Protein AF-A0A8T3T4M4-F1 (afdb_monomer_lite)

Sequence (189 aa):
MGCATAPDASPRLSRLPVVLSRRPMPSSADSSSWTVPLEPNFRGRLLGARLNRFARSVLLWAIGVSLVACSLVAEGPMPAGGRQLQIPVSNDSDRPAVLVVAEDAGTMGPQVGRSQPSVVPPRTRVNVTFTVPGTSSWAIFVNPGDSGVGPLIVARDVAQCVGVVPIEIQVDDRGDIFYSTPRQWCGDP

Foldseek 3Di:
DDDDDDDDDDDDDDDDDDDPDDDDDDDDDDDDDDDDDDDDDDDDDDDDPPDPPPVVPVVVVVVVVPPPPPPPPPPPDQAVQKAKEWAKEAAQAQAKKAKFKAFQPQFGHHGPWDKVVRIHHHRDIDTIIITYHNDQGIAMDIPRDPVRGGGQGGCLNCVQPHYYFQKYWYQHHVRDTHMDHPPDGRNDD

Secondary structure (DSSP, 8-state):
-----------------------PPP----------------------S-STTTHHHHHHHHHHSTTSSSS----PPPPTT-EEEEEEEEE-SSSPEEEEEEEESSSEEEE-SEEESSEEPTTEEEEEEEEE-SSSSEEEEES--TT-PPPSEETTTTTT--EE-S-EEEE-TT--EEEE--SS-TT--

Structure (mmCIF, N/CA/C/O backbone):
data_AF-A0A8T3T4M4-F1
#
_entry.id   AF-A0A8T3T4M4-F1
#
loop_
_atom_site.group_PDB
_atom_site.id
_atom_site.type_symbol
_atom_site.label_atom_id
_atom_site.label_alt_id
_atom_site.label_comp_id
_atom_site.label_asym_id
_atom_site.label_entity_id
_atom_site.label_seq_id
_atom_site.pdbx_PDB_ins_code
_atom_site.Cartn_x
_atom_site.Cartn_y
_atom_site.Cartn_z
_atom_site.occupancy
_atom_site.B_iso_or_equiv
_atom_site.auth_seq_id
_atom_site.auth_comp_id
_atom_site.auth_asym_id
_atom_site.auth_atom_id
_atom_site.pdbx_PDB_model_num
ATOM 1 N N . MET A 1 1 ? 14.319 -48.514 -19.516 1.00 55.50 1 MET A N 1
ATOM 2 C CA . MET A 1 1 ? 14.116 -49.765 -18.752 1.00 55.50 1 MET A CA 1
ATOM 3 C C . MET A 1 1 ? 14.664 -49.540 -17.356 1.00 55.50 1 MET A C 1
ATOM 5 O O . MET A 1 1 ? 15.804 -49.119 -17.249 1.00 55.50 1 MET A O 1
ATOM 9 N N . GLY A 1 2 ? 13.843 -49.738 -16.325 1.00 51.62 2 GLY A N 1
ATOM 10 C CA . GLY A 1 2 ? 14.214 -49.491 -14.928 1.00 51.62 2 GLY A CA 1
ATOM 11 C C . GLY A 1 2 ? 13.001 -49.082 -14.099 1.00 51.62 2 GLY A C 1
ATOM 12 O O . GLY A 1 2 ? 12.848 -47.914 -13.770 1.00 51.62 2 GLY A O 1
ATOM 13 N N . CYS A 1 3 ? 12.109 -50.043 -13.847 1.00 51.72 3 CYS A N 1
ATOM 14 C CA . CYS A 1 3 ? 11.047 -49.938 -12.850 1.00 51.72 3 CYS A CA 1
ATOM 15 C C . CYS A 1 3 ? 11.656 -49.983 -11.445 1.00 51.72 3 CYS A C 1
ATOM 17 O O . CYS A 1 3 ? 12.454 -50.876 -11.170 1.00 51.72 3 CYS A O 1
ATOM 19 N N . ALA A 1 4 ? 11.206 -49.110 -10.548 1.00 52.97 4 ALA A N 1
ATOM 20 C CA . ALA A 1 4 ? 11.176 -49.395 -9.119 1.00 52.97 4 ALA A CA 1
ATOM 21 C C . ALA A 1 4 ? 10.019 -48.612 -8.489 1.00 52.97 4 ALA A C 1
ATOM 23 O O . ALA A 1 4 ? 9.963 -47.386 -8.537 1.00 52.97 4 ALA A O 1
ATOM 24 N N . THR A 1 5 ? 9.075 -49.378 -7.963 1.00 59.66 5 THR A N 1
ATOM 25 C CA . THR A 1 5 ? 7.821 -48.968 -7.337 1.00 59.66 5 THR A CA 1
ATOM 26 C C . THR A 1 5 ? 7.955 -49.129 -5.819 1.00 59.66 5 THR A C 1
ATOM 28 O O . THR A 1 5 ? 8.681 -50.020 -5.380 1.00 59.66 5 THR A O 1
ATOM 31 N N . ALA A 1 6 ? 7.132 -48.372 -5.077 1.00 52.88 6 ALA A N 1
ATOM 32 C CA . ALA A 1 6 ? 6.665 -48.579 -3.689 1.00 52.88 6 ALA A CA 1
ATOM 33 C C . ALA A 1 6 ? 7.427 -47.852 -2.551 1.00 52.88 6 ALA A C 1
ATOM 35 O O . ALA A 1 6 ? 8.609 -47.558 -2.708 1.00 52.88 6 ALA A O 1
ATOM 36 N N . PRO A 1 7 ? 6.818 -47.662 -1.354 1.00 56.09 7 PRO A N 1
ATOM 37 C CA . PRO A 1 7 ? 5.390 -47.538 -1.025 1.00 56.09 7 PRO A CA 1
ATOM 38 C C . PRO A 1 7 ? 5.028 -46.307 -0.157 1.00 56.09 7 PRO A C 1
ATOM 40 O O . PRO A 1 7 ? 5.825 -45.759 0.597 1.00 56.09 7 PRO A O 1
ATOM 43 N N . ASP A 1 8 ? 3.753 -45.951 -0.289 1.00 51.75 8 ASP A N 1
ATOM 44 C CA . ASP A 1 8 ? 2.783 -45.480 0.708 1.00 51.75 8 ASP A CA 1
ATOM 45 C C . ASP A 1 8 ? 3.209 -45.440 2.197 1.00 51.75 8 ASP A C 1
ATOM 47 O O . ASP A 1 8 ? 3.592 -46.456 2.783 1.00 51.75 8 ASP A O 1
ATOM 51 N N . ALA A 1 9 ? 3.053 -44.267 2.823 1.00 46.03 9 ALA A N 1
ATOM 52 C CA . ALA A 1 9 ? 3.075 -44.084 4.276 1.00 46.03 9 ALA A CA 1
ATOM 53 C C . ALA A 1 9 ? 2.303 -42.812 4.698 1.00 46.03 9 ALA A C 1
ATOM 55 O O . ALA A 1 9 ? 2.877 -41.823 5.146 1.00 46.03 9 ALA A O 1
ATOM 56 N N . SER A 1 10 ? 0.974 -42.840 4.591 1.00 48.53 10 SER A N 1
ATOM 57 C CA . SER A 1 10 ? 0.102 -42.190 5.588 1.00 48.53 10 SER A CA 1
ATOM 58 C C . SER A 1 10 ? -0.248 -43.249 6.637 1.00 48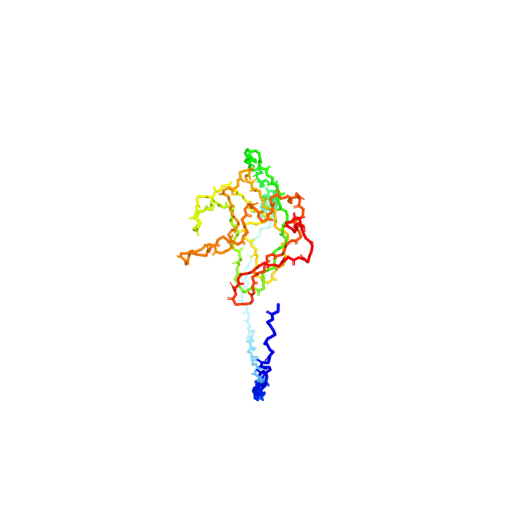.53 10 SER A C 1
ATOM 60 O O . SER A 1 10 ? -0.562 -44.365 6.227 1.00 48.53 10 SER A O 1
ATOM 62 N N . PRO A 1 11 ? -0.227 -42.984 7.963 1.00 55.59 11 PRO A N 1
ATOM 63 C CA . PRO A 1 11 ? -1.137 -42.004 8.571 1.00 55.59 11 PRO A CA 1
ATOM 64 C C . PRO A 1 11 ? -0.615 -41.341 9.872 1.00 55.59 11 PRO A C 1
ATOM 66 O O . PRO A 1 11 ? 0.294 -41.843 10.524 1.00 55.59 11 PRO A O 1
ATOM 69 N N . ARG A 1 12 ? -1.282 -40.276 10.341 1.00 46.38 12 ARG A N 1
ATOM 70 C CA . ARG A 1 12 ? -1.840 -40.190 11.714 1.00 46.38 12 ARG A CA 1
ATOM 71 C C . ARG A 1 12 ? -2.466 -38.821 11.967 1.00 46.38 12 ARG A C 1
ATOM 73 O O . ARG A 1 12 ? -1.804 -37.829 12.244 1.00 46.38 12 ARG A O 1
ATOM 80 N N . LEU A 1 13 ? -3.793 -38.832 11.916 1.00 49.41 13 LEU A N 1
ATOM 81 C CA . LEU A 1 13 ? -4.678 -37.830 12.493 1.00 49.41 13 LEU A CA 1
ATOM 82 C C . LEU A 1 13 ? -4.529 -37.846 14.020 1.00 49.41 13 LEU A C 1
ATOM 84 O O . LEU A 1 13 ? -5.108 -38.697 14.697 1.00 49.41 13 LEU A O 1
ATOM 88 N N . SER A 1 14 ? -3.785 -36.890 14.564 1.00 53.38 14 SER A N 1
ATOM 89 C CA . SER A 1 14 ? -3.828 -36.581 15.992 1.00 53.38 14 SER A CA 1
ATOM 90 C C . SER A 1 14 ? -5.020 -35.666 16.258 1.00 53.38 14 SER A C 1
ATOM 92 O O . SER A 1 14 ? -4.960 -34.453 16.080 1.00 53.38 14 SER A O 1
ATOM 94 N N . ARG A 1 15 ? -6.136 -36.285 16.655 1.00 51.38 15 ARG A N 1
ATOM 95 C CA . ARG A 1 15 ? -7.296 -35.615 17.249 1.00 51.38 15 ARG A CA 1
ATOM 96 C C . ARG A 1 15 ? -6.863 -34.970 18.567 1.00 51.38 15 ARG A C 1
ATOM 98 O O . ARG A 1 15 ? -6.558 -35.686 19.517 1.00 51.38 15 ARG A O 1
ATOM 105 N N . LEU A 1 16 ? -6.862 -33.642 18.633 1.00 59.66 16 LEU A N 1
ATOM 106 C CA . LEU A 1 16 ? -6.768 -32.917 19.899 1.00 59.66 16 LEU A CA 1
ATOM 107 C C . LEU A 1 16 ? -8.180 -32.633 20.444 1.00 59.66 16 LEU A C 1
ATOM 109 O O . LEU A 1 16 ? -9.083 -32.323 19.663 1.00 59.66 16 LEU A O 1
ATOM 113 N N . PRO A 1 17 ? -8.397 -32.768 21.764 1.00 57.75 17 PRO A N 1
ATOM 114 C CA . PRO A 1 17 ? -9.696 -32.553 22.385 1.00 57.75 17 PRO A CA 1
ATOM 115 C C . PRO A 1 17 ? -10.062 -31.066 22.464 1.00 57.75 17 PRO A C 1
ATOM 117 O O . PRO A 1 17 ? -9.275 -30.218 22.880 1.00 57.75 17 PRO A O 1
ATOM 120 N N . VAL A 1 18 ? -11.314 -30.786 22.107 1.00 53.78 18 VAL A N 1
ATOM 121 C CA . VAL A 1 18 ? -12.018 -29.517 22.305 1.00 53.78 18 VAL A CA 1
ATOM 122 C C . VAL A 1 18 ? -12.156 -29.249 23.806 1.00 53.78 18 VAL A C 1
ATOM 124 O O . VAL A 1 18 ? -12.940 -29.907 24.489 1.00 53.78 18 VAL A O 1
ATOM 127 N N . VAL A 1 19 ? -11.416 -28.270 24.330 1.00 57.78 19 VAL A N 1
ATOM 128 C CA . VAL A 1 19 ? -11.616 -27.746 25.689 1.00 57.78 19 VAL A CA 1
ATOM 129 C C . VAL A 1 19 ? -12.572 -26.557 25.611 1.00 57.78 19 VAL A C 1
ATOM 131 O O . VAL A 1 19 ? -12.191 -25.423 25.332 1.00 57.78 19 VAL A O 1
ATOM 134 N N . LEU A 1 20 ? -13.851 -26.847 25.847 1.00 52.31 20 LEU A N 1
ATOM 135 C CA . LEU A 1 20 ? -14.938 -25.882 25.997 1.00 52.31 20 LEU A CA 1
ATOM 136 C C . LEU A 1 20 ? -14.813 -25.190 27.366 1.00 52.31 20 LEU A C 1
ATOM 138 O O . LEU A 1 20 ? -15.350 -25.656 28.369 1.00 52.31 20 LEU A O 1
ATOM 142 N N . SER A 1 21 ? -14.089 -24.072 27.420 1.00 52.94 21 SER A N 1
ATOM 143 C CA . SER A 1 21 ? -14.017 -23.232 28.619 1.00 52.94 21 SER A CA 1
ATOM 144 C C . SER A 1 21 ? -15.209 -22.274 28.648 1.00 52.94 21 SER A C 1
ATOM 146 O O . SER A 1 21 ? -15.175 -21.178 28.092 1.00 52.94 21 SER A O 1
ATOM 148 N N . ARG A 1 22 ? -16.305 -22.713 29.278 1.00 51.50 22 ARG A N 1
ATOM 149 C CA . ARG A 1 22 ? -17.388 -21.823 29.711 1.00 51.50 22 ARG A CA 1
ATOM 150 C C . ARG A 1 22 ? -16.846 -20.949 30.837 1.00 51.50 22 ARG A C 1
ATOM 152 O O . ARG A 1 22 ? -16.513 -21.477 31.897 1.00 51.50 22 ARG A O 1
ATOM 159 N N . ARG A 1 23 ? -16.798 -19.629 30.642 1.00 47.06 23 ARG A N 1
ATOM 160 C CA . ARG A 1 23 ? -16.696 -18.686 31.761 1.00 47.06 23 ARG A CA 1
ATOM 161 C C . ARG A 1 23 ? -17.997 -17.906 31.953 1.00 47.06 23 ARG A C 1
ATOM 163 O O . ARG A 1 23 ? -18.668 -17.611 30.965 1.00 47.06 23 ARG A O 1
ATOM 170 N N . PRO A 1 24 ? -18.371 -17.633 33.214 1.00 51.72 24 PRO A N 1
ATOM 171 C CA . PRO A 1 24 ? -19.685 -17.128 33.593 1.00 51.72 24 PRO A CA 1
ATOM 172 C C . PRO A 1 24 ? -19.772 -15.609 33.411 1.00 51.72 24 PRO A C 1
ATOM 174 O O . PRO A 1 24 ? -18.785 -14.900 33.607 1.00 51.72 24 PRO A O 1
ATOM 177 N N . MET A 1 25 ? -20.973 -15.120 33.098 1.00 51.25 25 MET A N 1
ATOM 178 C CA . MET A 1 25 ? -21.331 -13.706 33.230 1.00 51.25 25 MET A CA 1
ATOM 179 C C . MET A 1 25 ? -21.317 -13.278 34.706 1.00 51.25 25 MET A C 1
ATOM 181 O O . MET A 1 25 ? -21.951 -13.950 35.525 1.00 51.25 25 MET A O 1
ATOM 185 N N . PRO A 1 26 ? -20.707 -12.135 35.054 1.00 60.53 26 PRO A N 1
ATOM 186 C CA . PRO A 1 26 ? -21.048 -11.420 36.269 1.00 60.53 26 PRO A CA 1
ATOM 187 C C . PRO A 1 26 ? -22.298 -10.545 36.067 1.00 60.53 26 PRO A C 1
ATOM 189 O O . PRO A 1 26 ? -22.339 -9.620 35.260 1.00 60.53 26 PRO A O 1
ATOM 192 N N . SER A 1 27 ? -23.305 -10.939 36.842 1.00 56.81 27 SER A N 1
ATOM 193 C CA . SER A 1 27 ? -24.506 -10.254 37.316 1.00 56.81 27 SER A CA 1
ATOM 194 C C . SER A 1 27 ? -24.477 -8.722 37.368 1.00 56.81 27 SER A C 1
ATOM 196 O O . SER A 1 27 ? -23.553 -8.105 37.890 1.00 56.81 27 SER A O 1
ATOM 198 N N . SER A 1 28 ? -25.604 -8.151 36.950 1.00 51.88 28 SER A N 1
ATOM 199 C CA . SER A 1 28 ? -26.129 -6.830 37.293 1.00 51.88 28 SER A CA 1
ATOM 200 C C . SER A 1 28 ? -26.335 -6.637 38.805 1.00 51.88 28 SER A C 1
ATOM 202 O O . SER A 1 28 ? -27.013 -7.458 39.421 1.00 51.88 28 SER A O 1
ATOM 204 N N . ALA A 1 29 ? -25.791 -5.549 39.353 1.00 50.44 29 ALA A N 1
ATOM 205 C CA . ALA A 1 29 ? -26.152 -4.800 40.574 1.00 50.44 29 ALA A CA 1
ATOM 206 C C . ALA A 1 29 ? -25.003 -3.772 40.740 1.00 50.44 29 ALA A C 1
ATOM 208 O O . ALA A 1 29 ? -23.846 -4.155 40.650 1.00 50.44 29 ALA A O 1
ATOM 209 N N . ASP A 1 30 ? -25.183 -2.454 40.766 1.00 46.94 30 ASP A N 1
ATOM 210 C CA . ASP A 1 30 ? -25.957 -1.734 41.760 1.00 46.94 30 ASP A CA 1
ATOM 211 C C . ASP A 1 30 ? -26.505 -0.409 41.224 1.00 46.94 30 ASP A C 1
ATOM 213 O O . ASP A 1 30 ? -25.807 0.461 40.703 1.00 46.94 30 ASP A O 1
ATOM 217 N N . SER A 1 31 ? -27.801 -0.257 41.450 1.00 50.09 31 SER A N 1
ATOM 218 C CA . SER A 1 31 ? -28.484 1.004 41.654 1.00 50.09 31 SER A CA 1
ATOM 219 C C . SER A 1 31 ? -28.121 1.566 43.033 1.00 50.09 31 SER A C 1
ATOM 221 O O . SER A 1 31 ? -28.530 1.005 44.047 1.00 50.09 31 SER A O 1
ATOM 223 N N . SER A 1 32 ? -27.451 2.714 43.096 1.00 53.31 32 SER A N 1
ATOM 224 C CA . SER A 1 32 ? -27.485 3.548 44.302 1.00 53.31 32 SER A CA 1
ATOM 225 C C . SER A 1 32 ? -27.648 5.012 43.924 1.00 53.31 32 SER A C 1
ATOM 227 O O . SER A 1 32 ? -26.701 5.726 43.596 1.00 53.31 32 SER A O 1
ATOM 229 N N . SER A 1 33 ? -28.913 5.413 43.965 1.00 47.62 33 SER A N 1
ATOM 230 C CA . SER A 1 33 ? -29.401 6.776 44.058 1.00 47.62 33 SER A CA 1
ATOM 231 C C . SER A 1 33 ? -28.739 7.524 45.214 1.00 47.62 33 SER A C 1
ATOM 233 O O . SER A 1 33 ? -28.868 7.108 46.365 1.00 47.62 33 SER A O 1
ATOM 235 N N . TRP A 1 34 ? -28.146 8.678 44.929 1.00 50.59 34 TRP A N 1
ATOM 236 C CA . TRP A 1 34 ? -27.958 9.722 45.932 1.00 50.59 34 TRP A CA 1
ATOM 237 C C . TRP A 1 34 ? -28.704 10.965 45.473 1.00 50.59 34 TRP A C 1
ATOM 239 O O . TRP A 1 34 ? -28.215 11.803 44.721 1.00 50.59 34 TRP A O 1
ATOM 249 N N . THR A 1 35 ? -29.955 11.011 45.915 1.00 44.56 35 THR A N 1
ATOM 250 C CA . THR A 1 35 ? -30.796 12.198 45.976 1.00 44.56 35 THR A CA 1
ATOM 251 C C . THR A 1 35 ? -30.166 13.170 46.971 1.00 44.56 35 THR A C 1
ATOM 253 O O . THR A 1 35 ? -30.057 12.849 48.152 1.00 44.56 35 THR A O 1
ATOM 256 N N . VAL A 1 36 ? -29.775 14.360 46.517 1.00 61.94 36 VAL A N 1
ATOM 257 C CA . VAL A 1 36 ? -29.478 15.496 47.400 1.00 61.94 36 VAL A CA 1
ATOM 258 C C . VAL A 1 36 ? -30.642 16.481 47.270 1.00 61.94 36 VAL A C 1
ATOM 260 O O . VAL A 1 36 ? -30.850 17.015 46.178 1.00 61.94 36 VAL A O 1
ATOM 263 N N . PRO A 1 37 ? -31.446 16.702 48.324 1.00 57.16 37 PRO A N 1
ATOM 264 C CA . PRO A 1 37 ? -32.512 17.690 48.290 1.00 57.16 37 PRO A CA 1
ATOM 265 C C . PRO A 1 37 ? -31.970 19.102 48.580 1.00 57.16 37 PRO A C 1
ATOM 267 O O . PRO A 1 37 ? -31.155 19.285 49.479 1.00 57.16 37 PRO A O 1
ATOM 270 N N . LEU A 1 38 ? -32.421 20.046 47.740 1.00 58.28 38 LEU A N 1
ATOM 271 C CA . LEU A 1 38 ? -32.930 21.412 47.998 1.00 58.28 38 LEU A CA 1
ATOM 272 C C . LEU A 1 38 ? -32.533 22.062 49.347 1.00 58.28 38 LEU A C 1
ATOM 274 O O . LEU A 1 38 ? -32.642 21.446 50.395 1.00 58.28 38 LEU A O 1
ATOM 278 N N . GLU A 1 39 ? -32.166 23.345 49.428 1.00 45.09 39 GLU A N 1
ATOM 279 C CA . GLU A 1 39 ? -33.075 24.496 49.248 1.00 45.09 39 GLU A CA 1
ATOM 280 C C . GLU A 1 39 ? -32.284 25.850 49.393 1.00 45.09 39 GLU A C 1
ATOM 282 O O . GLU A 1 39 ? -31.055 25.817 49.313 1.00 45.09 39 GLU A O 1
ATOM 287 N N . PRO A 1 40 ? -32.883 27.065 49.493 1.00 62.81 40 PRO A N 1
ATOM 288 C CA . PRO A 1 40 ? -32.701 28.113 48.489 1.00 62.81 40 PRO A CA 1
ATOM 289 C C . PRO A 1 40 ? -32.185 29.459 49.058 1.00 62.81 40 PRO A C 1
ATOM 291 O O . PRO A 1 40 ? -31.843 29.593 50.229 1.00 62.81 40 PRO A O 1
ATOM 294 N N . ASN A 1 41 ? -32.274 30.489 48.206 1.00 48.34 41 ASN A N 1
ATOM 295 C CA . ASN A 1 41 ? -32.087 31.929 48.436 1.00 48.34 41 ASN A CA 1
ATOM 296 C C . ASN A 1 41 ? -30.656 32.446 48.254 1.00 48.34 41 ASN A C 1
ATOM 298 O O . ASN A 1 41 ? -29.794 32.233 49.086 1.00 48.34 41 ASN A O 1
ATOM 302 N N . PHE A 1 42 ? -30.460 33.300 47.248 1.00 50.09 42 PHE A N 1
ATOM 303 C CA . PHE A 1 42 ? -30.374 34.729 47.544 1.00 50.09 42 PHE A CA 1
ATOM 304 C C . PHE A 1 42 ? -30.712 35.561 46.302 1.00 50.09 42 PHE A C 1
ATOM 306 O O . PHE A 1 42 ? -30.145 35.417 45.222 1.00 50.09 42 PHE A O 1
ATOM 313 N N . ARG A 1 43 ? -31.701 36.435 46.491 1.00 50.91 43 ARG A N 1
ATOM 314 C CA . ARG A 1 43 ? -32.124 37.491 45.575 1.00 50.91 43 ARG A CA 1
ATOM 315 C C . ARG A 1 43 ? -30.955 38.448 45.324 1.00 50.91 43 ARG A C 1
ATOM 317 O O . ARG A 1 43 ? -30.427 39.019 46.272 1.00 50.91 43 ARG A O 1
ATOM 324 N N . GLY A 1 44 ? -30.641 38.702 44.056 1.00 48.81 44 GLY A N 1
ATOM 325 C CA . GLY A 1 44 ? -29.642 39.685 43.633 1.00 48.81 44 GLY A CA 1
ATOM 326 C C . GLY A 1 44 ? -30.065 40.371 42.340 1.00 48.81 44 GLY A C 1
ATOM 327 O O . GLY A 1 44 ? -29.966 39.810 41.261 1.00 48.81 44 GLY A O 1
ATOM 328 N N . ARG A 1 45 ? -30.613 41.571 42.497 1.00 47.12 45 ARG A N 1
ATOM 329 C CA . ARG A 1 45 ? -31.220 42.464 41.505 1.00 47.12 45 ARG A CA 1
ATOM 330 C C . ARG A 1 45 ? -30.354 42.784 40.269 1.00 47.12 45 ARG A C 1
ATOM 332 O O . ARG A 1 45 ? -29.185 43.111 40.395 1.00 47.12 45 ARG A O 1
ATOM 339 N N . LEU A 1 46 ? -31.046 42.844 39.123 1.00 54.59 46 LEU A N 1
ATOM 340 C CA . LEU A 1 46 ? -30.998 43.897 38.091 1.00 54.59 46 LEU A CA 1
ATOM 341 C C . LEU A 1 46 ? -29.621 44.462 37.703 1.00 54.59 46 LEU A C 1
ATOM 343 O O . LEU A 1 46 ? -29.193 45.458 38.268 1.00 54.59 46 LEU A O 1
ATOM 347 N N . LEU A 1 47 ? -29.046 43.935 36.622 1.00 50.69 47 LEU A N 1
ATOM 348 C CA . LEU A 1 47 ? -28.222 44.647 35.632 1.00 50.69 47 LEU A CA 1
ATOM 349 C C . LEU A 1 47 ? -28.353 43.807 34.354 1.00 50.69 47 LEU A C 1
ATOM 351 O O . LEU A 1 47 ? -27.956 42.654 34.308 1.00 50.69 47 LEU A O 1
ATOM 355 N N . GLY A 1 48 ? -29.099 44.230 33.344 1.00 42.81 48 GLY A N 1
ATOM 356 C CA . GLY A 1 48 ? -28.722 45.351 32.498 1.00 42.81 48 GLY A CA 1
ATOM 357 C C . GLY A 1 48 ? -28.596 44.798 31.080 1.00 42.81 48 GLY A C 1
ATOM 358 O O . GLY A 1 48 ? -27.572 44.253 30.684 1.00 42.81 48 GLY A O 1
ATOM 359 N N . ALA A 1 49 ? -29.696 44.873 30.339 1.00 51.59 49 ALA A N 1
ATOM 360 C CA . ALA A 1 49 ? -29.955 44.187 29.080 1.00 51.59 49 ALA A CA 1
ATOM 361 C C . ALA A 1 49 ? -29.201 44.784 27.869 1.00 51.59 49 ALA A C 1
ATOM 363 O O . ALA A 1 49 ? -29.824 45.200 26.893 1.00 51.59 49 ALA A O 1
ATOM 364 N N . ARG A 1 50 ? -27.862 44.870 27.908 1.00 48.56 50 ARG A N 1
ATOM 365 C CA . ARG A 1 50 ? -27.089 45.578 26.862 1.00 48.56 50 ARG A CA 1
ATOM 366 C C . ARG A 1 50 ? -25.756 44.967 26.410 1.00 48.56 50 ARG A C 1
ATOM 368 O O . ARG A 1 50 ? -24.962 45.676 25.810 1.00 48.56 50 ARG A O 1
ATOM 375 N N . LEU A 1 51 ? -25.517 43.666 26.586 1.00 46.84 51 LEU A N 1
ATOM 376 C CA . LEU A 1 51 ? -24.273 43.031 26.091 1.00 46.84 51 LEU A CA 1
ATOM 377 C C . LEU A 1 51 ? -24.470 41.821 25.162 1.00 46.84 51 LEU A C 1
ATOM 379 O O . LEU A 1 51 ? -23.501 41.244 24.681 1.00 46.84 51 LEU A O 1
ATOM 383 N N . ASN A 1 52 ? -25.711 41.469 24.814 1.00 47.19 52 ASN A N 1
ATOM 384 C CA . ASN A 1 52 ? -26.005 40.187 24.161 1.00 47.19 52 ASN A CA 1
ATOM 385 C C . ASN A 1 52 ? -26.055 40.212 22.616 1.00 47.19 52 ASN A C 1
ATOM 387 O O . ASN A 1 52 ? -26.629 39.313 22.004 1.00 47.19 52 ASN A O 1
ATOM 391 N N . ARG A 1 53 ? -25.500 41.246 21.962 1.00 47.06 53 ARG A N 1
ATOM 392 C CA . ARG A 1 5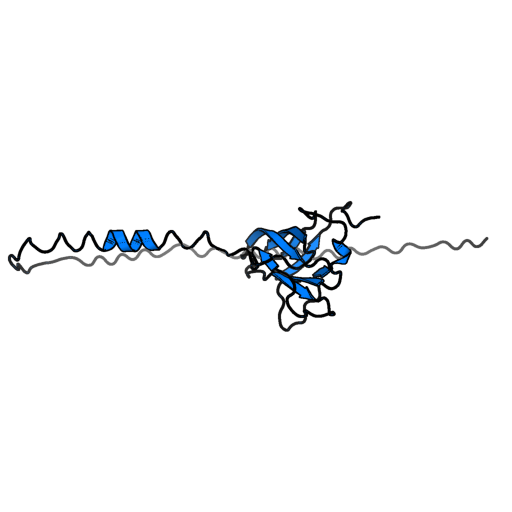3 ? -25.416 41.299 20.483 1.00 47.06 53 ARG A CA 1
ATOM 393 C C . ARG A 1 53 ? -24.024 41.032 19.915 1.00 47.06 53 ARG A C 1
ATOM 395 O O . ARG A 1 53 ? -23.945 40.561 18.790 1.00 47.06 53 ARG A O 1
ATOM 402 N N . PHE A 1 54 ? -22.948 41.251 20.670 1.00 45.75 54 PHE A N 1
ATOM 403 C CA . PHE A 1 54 ? -21.591 40.993 20.166 1.00 45.75 54 PHE A CA 1
ATOM 404 C C . PHE A 1 54 ? -21.145 39.535 20.342 1.00 45.75 54 PHE A C 1
ATOM 406 O O . PHE A 1 54 ? -20.401 39.020 19.512 1.00 45.75 54 PHE A O 1
ATOM 413 N N . ALA A 1 55 ? -21.668 38.826 21.346 1.00 41.78 55 ALA A N 1
ATOM 414 C CA . ALA A 1 55 ? -21.295 37.433 21.612 1.00 41.78 55 ALA A CA 1
ATOM 415 C C . ALA A 1 55 ? -21.825 36.425 20.569 1.00 41.78 55 ALA A C 1
ATOM 417 O O . ALA A 1 55 ? -21.294 35.325 20.454 1.00 41.78 55 ALA A O 1
ATOM 418 N N . ARG A 1 56 ? -22.844 36.789 19.775 1.00 43.53 56 ARG A N 1
ATOM 419 C CA . ARG A 1 56 ? -23.401 35.915 18.724 1.00 43.53 56 ARG A CA 1
ATOM 420 C C . ARG A 1 56 ? -22.690 36.017 17.371 1.00 43.53 56 ARG A C 1
ATOM 422 O O . ARG A 1 56 ? -22.801 35.086 16.583 1.00 43.53 56 ARG A O 1
ATOM 429 N N . SER A 1 57 ? -21.943 37.091 17.109 1.00 42.06 57 SER A N 1
ATOM 430 C CA . SER A 1 57 ? -21.273 37.279 15.810 1.00 42.06 57 SER A CA 1
ATOM 431 C C . SER A 1 57 ? -19.886 36.638 15.727 1.00 42.06 57 SER A C 1
ATOM 433 O O . SER A 1 57 ? -19.426 36.339 14.631 1.00 42.06 57 SER A O 1
ATOM 435 N N . VAL A 1 58 ? -19.227 36.379 16.861 1.00 46.91 58 VAL A N 1
ATOM 436 C CA . VAL A 1 58 ? -17.898 35.735 16.875 1.00 46.91 58 VAL A CA 1
ATOM 437 C C . VAL A 1 58 ? -18.006 34.212 16.718 1.00 46.91 58 VAL A C 1
ATOM 439 O O . VAL A 1 58 ? -17.150 33.590 16.095 1.00 46.91 58 VAL A O 1
ATOM 442 N N . LEU A 1 59 ? -19.101 33.608 17.193 1.00 41.47 59 LEU A N 1
ATOM 443 C CA . LEU A 1 59 ? -19.306 32.157 17.112 1.00 41.47 59 LEU A CA 1
ATOM 444 C C . LEU A 1 59 ? -19.525 31.657 15.669 1.00 41.47 59 LEU A C 1
ATOM 446 O O . LEU A 1 59 ? -19.209 30.513 15.362 1.00 41.47 59 LEU A O 1
ATOM 450 N N . LEU A 1 60 ? -20.029 32.510 14.768 1.00 43.41 60 LEU A N 1
ATOM 451 C CA . LEU A 1 60 ? -20.277 32.139 13.368 1.00 43.41 60 LEU A CA 1
ATOM 452 C C . LEU A 1 60 ? -19.022 32.210 12.482 1.00 43.41 60 LEU A C 1
ATOM 454 O O . LEU A 1 60 ? -18.948 31.491 11.491 1.00 43.41 60 LEU A O 1
ATOM 458 N N . TRP A 1 61 ? -18.010 33.002 12.850 1.00 42.03 61 TRP A N 1
ATOM 459 C CA . TRP A 1 61 ? -16.736 33.038 12.116 1.00 42.03 61 TRP A CA 1
ATOM 460 C C . TRP A 1 61 ? -15.814 31.859 12.455 1.00 42.03 61 TRP A C 1
ATOM 462 O O . TRP A 1 61 ? -15.078 31.394 11.589 1.00 42.03 61 TRP A O 1
ATOM 472 N N . ALA A 1 62 ? -15.890 31.315 13.674 1.00 43.97 62 ALA A N 1
ATOM 473 C CA . ALA A 1 62 ? -15.062 30.176 14.083 1.00 43.97 62 ALA A CA 1
ATOM 474 C C . ALA A 1 62 ? -15.443 28.853 13.382 1.00 43.97 62 ALA A C 1
ATOM 476 O O . ALA A 1 62 ? -14.597 27.977 13.218 1.00 43.97 62 ALA A O 1
ATOM 477 N N . ILE A 1 63 ? -16.692 28.714 12.922 1.00 48.56 63 ILE A N 1
ATOM 478 C CA . ILE A 1 63 ? -17.174 27.498 12.240 1.00 48.56 63 ILE A CA 1
ATOM 479 C C . ILE A 1 63 ? -16.873 27.543 10.729 1.00 48.56 63 ILE A C 1
ATOM 481 O O . ILE A 1 63 ? -16.656 26.501 10.114 1.00 48.56 63 ILE A O 1
ATOM 485 N N . GLY A 1 64 ? -16.774 28.735 10.127 1.00 43.47 64 GLY A N 1
ATOM 486 C CA . GLY A 1 64 ? -16.472 28.890 8.697 1.00 43.47 64 GLY A CA 1
ATOM 487 C C . GLY A 1 64 ? -15.036 28.521 8.300 1.00 43.47 64 GLY A C 1
ATOM 488 O O . GLY A 1 64 ? -14.805 28.097 7.172 1.00 43.47 64 GLY A O 1
ATOM 489 N N . VAL A 1 65 ? -14.071 28.627 9.220 1.00 47.72 65 VAL A N 1
ATOM 490 C CA . VAL A 1 65 ? -12.646 28.372 8.925 1.00 47.72 65 VAL A CA 1
ATOM 491 C C . VAL A 1 65 ? -12.273 26.880 9.009 1.00 47.72 65 VAL A C 1
ATOM 493 O O . VAL A 1 65 ? -11.277 26.470 8.424 1.00 47.72 65 VAL A O 1
ATOM 496 N N . SER A 1 66 ? -13.078 26.029 9.658 1.00 43.59 66 SER A N 1
ATOM 497 C CA . SER A 1 66 ? -12.745 24.596 9.823 1.00 43.59 66 SER A CA 1
ATOM 498 C C . SER A 1 66 ? -13.144 23.684 8.653 1.00 43.59 66 SER A C 1
ATOM 500 O O . SER A 1 66 ? -12.746 22.525 8.637 1.00 43.59 66 SER A O 1
ATOM 502 N N . LEU A 1 67 ? -13.906 24.163 7.663 1.00 47.19 67 LEU A N 1
ATOM 503 C CA . LEU A 1 67 ? -14.405 23.317 6.562 1.00 47.19 67 LEU A CA 1
ATOM 504 C C . LEU A 1 67 ? -13.595 23.412 5.258 1.00 47.19 67 LEU A C 1
ATOM 506 O O . LEU A 1 67 ? -13.893 22.698 4.305 1.00 47.19 67 LEU A O 1
ATOM 510 N N . VAL A 1 68 ? -12.539 24.231 5.211 1.00 46.31 68 VAL A N 1
ATOM 511 C CA . VAL A 1 68 ? -11.677 24.402 4.022 1.00 46.31 68 VAL A CA 1
ATOM 512 C C . VAL A 1 68 ? -10.254 23.910 4.311 1.00 46.31 68 VAL A C 1
ATOM 514 O O . VAL A 1 68 ? -9.270 24.592 4.056 1.00 46.31 68 VAL A O 1
ATOM 517 N N . ALA A 1 69 ? -10.131 22.718 4.896 1.00 47.03 69 ALA A N 1
ATOM 518 C CA . ALA A 1 69 ? -8.835 22.075 5.145 1.00 47.03 69 ALA A CA 1
ATOM 519 C C . ALA A 1 69 ? -8.784 20.609 4.673 1.00 47.03 69 ALA A C 1
ATOM 521 O O . ALA A 1 69 ? -7.927 19.852 5.114 1.00 47.03 69 ALA A O 1
ATOM 522 N N . CYS A 1 70 ? -9.696 20.182 3.790 1.00 46.88 70 CYS A N 1
ATOM 523 C CA . CYS A 1 70 ? -9.782 18.781 3.341 1.00 46.88 70 CYS A CA 1
ATOM 524 C C . CYS A 1 70 ? -9.646 18.556 1.825 1.00 46.88 70 CYS A C 1
ATOM 526 O O . CYS A 1 70 ? -9.863 17.438 1.374 1.00 46.88 70 CYS A O 1
ATOM 528 N N . SER A 1 71 ? -9.273 19.557 1.022 1.00 47.25 71 SER A N 1
ATOM 529 C CA . SER A 1 71 ? -9.242 19.404 -0.449 1.00 47.25 71 SER A CA 1
ATOM 530 C C . SER A 1 71 ? -7.935 19.809 -1.139 1.00 47.25 71 SER A C 1
ATOM 532 O O . SER A 1 71 ? -7.856 19.754 -2.360 1.00 47.25 71 SER A O 1
ATOM 534 N N . LEU A 1 72 ? -6.887 20.154 -0.389 1.00 43.91 72 LEU A N 1
ATOM 535 C CA . LEU A 1 72 ? -5.557 20.457 -0.936 1.00 43.91 72 LEU A CA 1
ATOM 536 C C . LEU A 1 72 ? -4.513 19.478 -0.394 1.00 43.91 72 LEU A C 1
ATOM 538 O O . LEU A 1 72 ? -3.481 19.872 0.144 1.00 43.91 72 LEU A O 1
ATOM 542 N N . VAL A 1 73 ? -4.767 18.175 -0.538 1.00 54.06 73 VAL A N 1
ATOM 543 C CA . VAL A 1 73 ? -3.658 17.216 -0.532 1.00 54.06 73 VAL A CA 1
ATOM 544 C C . VAL A 1 73 ? -2.965 17.407 -1.872 1.00 54.06 73 VAL A C 1
ATOM 546 O O . VAL A 1 73 ? -3.404 16.881 -2.887 1.00 54.06 73 VAL A O 1
ATOM 549 N N . ALA A 1 74 ? -1.952 18.272 -1.877 1.00 46.97 74 ALA A N 1
ATOM 550 C CA . ALA A 1 74 ? -1.137 18.559 -3.041 1.00 46.97 74 ALA A CA 1
ATOM 551 C C . ALA A 1 74 ? -0.611 17.241 -3.621 1.00 46.97 74 ALA A C 1
ATOM 553 O O . ALA A 1 74 ? 0.225 16.561 -3.016 1.00 46.97 74 ALA A O 1
ATOM 554 N N . GLU A 1 75 ? -1.134 16.878 -4.786 1.00 55.72 75 GLU A N 1
ATOM 555 C CA . GLU A 1 75 ? -0.679 15.749 -5.576 1.00 55.72 75 GLU A CA 1
ATOM 556 C C . GLU A 1 75 ? 0.741 16.081 -6.030 1.00 55.72 75 GLU A C 1
ATOM 558 O O . GLU A 1 75 ? 0.970 16.855 -6.959 1.00 55.72 75 GLU A O 1
ATOM 563 N N . GLY A 1 76 ? 1.724 15.637 -5.244 1.00 59.19 76 GLY A N 1
ATOM 564 C CA . GLY A 1 76 ? 3.116 15.933 -5.546 1.00 59.19 76 GLY A CA 1
ATOM 565 C C . GLY A 1 76 ? 3.514 15.322 -6.889 1.00 59.19 76 GLY A C 1
ATOM 566 O O . GLY A 1 76 ? 2.884 14.364 -7.341 1.00 59.19 76 GLY A O 1
ATOM 567 N N . PRO A 1 77 ? 4.558 15.869 -7.527 1.00 64.88 77 PRO A N 1
ATOM 568 C CA . PRO A 1 77 ? 4.949 15.475 -8.870 1.00 64.88 77 PRO A CA 1
ATOM 569 C C . PRO A 1 77 ? 5.154 13.960 -8.954 1.00 64.88 77 PRO A C 1
ATOM 571 O O . PRO A 1 77 ? 5.841 13.363 -8.120 1.00 64.88 77 PRO A O 1
ATOM 574 N N . MET A 1 78 ? 4.523 13.349 -9.957 1.00 68.62 78 MET A N 1
ATOM 575 C CA . MET A 1 78 ? 4.683 11.934 -10.267 1.00 68.62 78 MET A CA 1
ATOM 576 C C . MET A 1 78 ? 6.162 11.659 -10.589 1.00 68.62 78 MET A C 1
ATOM 578 O O . MET A 1 78 ? 6.768 12.441 -11.327 1.00 68.62 78 MET A O 1
ATOM 582 N N . PRO A 1 79 ? 6.772 10.588 -10.050 1.00 70.62 79 PRO A N 1
ATOM 583 C CA . PRO A 1 79 ? 8.143 10.231 -10.392 1.00 70.62 79 PRO A CA 1
ATOM 584 C C . PRO A 1 79 ? 8.271 9.993 -11.904 1.00 70.62 79 PRO A C 1
ATOM 586 O O . PRO A 1 79 ? 7.322 9.552 -12.555 1.00 70.62 79 PRO A O 1
ATOM 589 N N . ALA A 1 80 ? 9.439 10.297 -12.477 1.00 68.44 80 ALA A N 1
ATOM 590 C CA . ALA A 1 80 ? 9.676 10.159 -13.914 1.00 68.44 80 ALA A CA 1
ATOM 591 C C . ALA A 1 80 ? 9.403 8.717 -14.389 1.00 68.44 80 ALA A C 1
ATOM 593 O O . ALA A 1 80 ? 9.907 7.755 -13.807 1.00 68.44 80 ALA A O 1
ATOM 594 N N . GLY A 1 81 ? 8.571 8.566 -15.426 1.00 75.75 81 GLY A N 1
ATOM 595 C CA . GLY A 1 81 ? 8.134 7.255 -15.927 1.00 75.75 81 GLY A CA 1
ATOM 596 C C . GLY A 1 81 ? 7.278 6.452 -14.939 1.00 75.75 81 GLY A C 1
ATOM 597 O O . GLY A 1 81 ? 7.111 5.248 -15.119 1.00 75.75 81 GLY A O 1
ATOM 598 N N . GLY A 1 82 ? 6.782 7.088 -13.876 1.00 81.88 82 GLY A N 1
ATOM 599 C CA . GLY A 1 82 ? 6.014 6.429 -12.835 1.00 81.88 82 GLY A CA 1
ATOM 600 C C . GLY A 1 82 ? 4.654 5.935 -13.313 1.00 81.88 82 GLY A C 1
ATOM 601 O O . GLY A 1 82 ? 4.076 6.452 -14.268 1.00 81.88 82 GLY A O 1
ATOM 602 N N . ARG A 1 83 ? 4.114 4.946 -12.601 1.00 89.62 83 ARG A N 1
ATOM 603 C CA . ARG A 1 83 ? 2.756 4.426 -12.807 1.00 89.62 83 ARG A CA 1
ATOM 604 C C . ARG A 1 83 ? 1.997 4.349 -11.489 1.00 89.62 83 ARG A C 1
ATOM 606 O O . ARG A 1 83 ? 2.603 4.331 -10.419 1.00 89.62 83 ARG A O 1
ATOM 613 N N . GLN A 1 84 ? 0.672 4.313 -11.579 1.00 92.38 84 GLN A N 1
ATOM 614 C CA . GLN A 1 84 ? -0.202 4.077 -10.432 1.00 92.38 84 GLN A CA 1
ATOM 615 C C . GLN A 1 84 ? -0.701 2.634 -10.439 1.00 92.38 84 GLN A C 1
ATOM 617 O O . GLN A 1 84 ? -1.134 2.120 -11.473 1.00 92.38 84 GLN A O 1
ATOM 622 N N . LEU A 1 85 ? -0.647 2.003 -9.273 1.00 93.31 85 LEU A N 1
ATOM 623 C CA . LEU A 1 85 ? -1.173 0.672 -9.007 1.00 93.31 85 LEU A CA 1
ATOM 624 C C . LEU A 1 85 ? -2.230 0.792 -7.914 1.00 93.31 85 LEU A C 1
ATOM 626 O O . LEU A 1 85 ? -1.949 1.343 -6.855 1.00 93.31 85 LEU A O 1
ATOM 630 N N . GLN A 1 86 ? -3.435 0.289 -8.148 1.00 95.38 86 GLN A N 1
ATOM 631 C CA . GLN A 1 86 ? -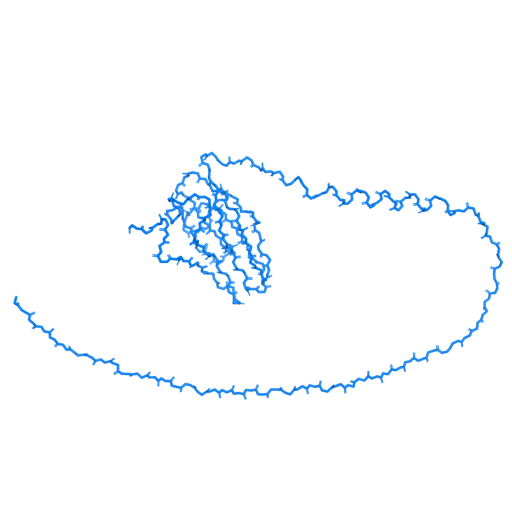4.457 0.181 -7.110 1.00 95.38 86 GLN A CA 1
ATOM 632 C C . GLN A 1 86 ? -4.470 -1.246 -6.585 1.00 95.38 86 GLN A C 1
ATOM 634 O O . GLN A 1 86 ? -4.717 -2.179 -7.348 1.00 95.38 86 GLN A O 1
ATOM 639 N N . ILE A 1 87 ? -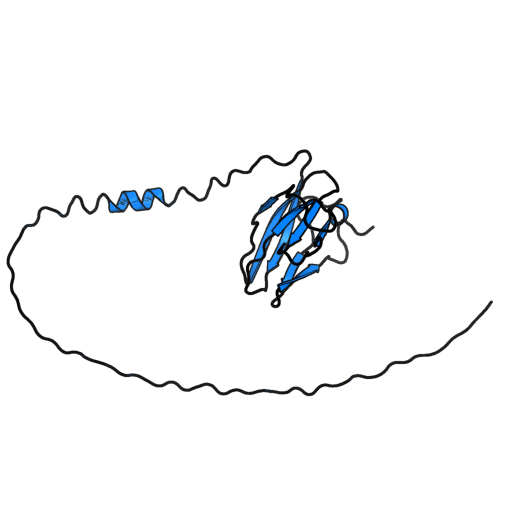4.190 -1.403 -5.294 1.00 95.56 87 ILE A N 1
ATOM 640 C CA . ILE A 1 87 ? -4.127 -2.699 -4.618 1.00 95.56 87 ILE A CA 1
ATOM 641 C C . ILE A 1 87 ? -5.062 -2.635 -3.399 1.00 95.56 87 ILE A C 1
ATOM 643 O O . ILE A 1 87 ? -4.900 -1.737 -2.563 1.00 95.56 87 ILE A O 1
ATOM 647 N N . PRO A 1 88 ? -6.056 -3.532 -3.275 1.00 96.31 88 PRO A N 1
ATOM 648 C CA . PRO A 1 88 ? -6.831 -3.669 -2.049 1.00 96.31 88 PRO A CA 1
ATOM 649 C C . PRO A 1 88 ? -5.942 -4.115 -0.884 1.00 96.31 88 PRO A C 1
ATOM 651 O O . PRO A 1 88 ? -5.135 -5.038 -1.009 1.00 96.31 88 PRO A O 1
ATOM 654 N N . VAL A 1 89 ? -6.120 -3.460 0.261 1.00 97.38 89 VAL A N 1
ATOM 655 C CA . VAL A 1 89 ? -5.444 -3.786 1.516 1.00 97.38 89 VAL A CA 1
ATOM 656 C C . VAL A 1 89 ? -6.499 -4.084 2.576 1.00 97.38 89 VAL A C 1
ATOM 658 O O . VAL A 1 89 ? -7.320 -3.218 2.886 1.00 97.38 89 VAL A O 1
ATOM 661 N N . SER A 1 90 ? -6.479 -5.299 3.126 1.00 97.81 90 SER A N 1
ATOM 662 C CA . SER A 1 90 ? -7.248 -5.682 4.313 1.00 97.81 90 SER A CA 1
ATOM 663 C C . SER A 1 90 ? -6.345 -5.609 5.534 1.00 97.81 90 SER A C 1
ATOM 665 O O . SER A 1 90 ? -5.300 -6.255 5.573 1.00 97.81 90 SER A O 1
ATOM 667 N N . ASN A 1 91 ? -6.733 -4.811 6.521 1.00 97.75 91 ASN A N 1
ATOM 668 C CA . ASN A 1 91 ? -6.072 -4.759 7.813 1.00 97.75 91 ASN A CA 1
ATOM 669 C C . ASN A 1 91 ? -7.033 -5.261 8.886 1.00 97.75 91 ASN A C 1
ATOM 671 O O . ASN A 1 91 ? -7.835 -4.497 9.424 1.00 97.75 91 ASN A O 1
ATOM 675 N N . ASP A 1 92 ? -6.930 -6.546 9.195 1.00 97.88 92 ASP A N 1
ATOM 676 C CA . ASP A 1 92 ? -7.687 -7.213 10.246 1.00 97.88 92 ASP A CA 1
ATOM 677 C C . ASP A 1 92 ? -7.004 -7.092 11.616 1.00 97.88 92 ASP A C 1
ATOM 679 O O . ASP A 1 92 ? -7.569 -7.534 12.614 1.00 97.88 92 ASP A O 1
ATOM 683 N N . SER A 1 93 ? -5.841 -6.443 11.700 1.00 96.56 93 SER A N 1
ATOM 684 C CA . SER A 1 93 ? -5.156 -6.155 12.960 1.00 96.56 93 SER A CA 1
ATOM 685 C C . SER A 1 93 ? -5.860 -5.062 13.775 1.00 96.56 93 SER A C 1
ATOM 687 O O . SER A 1 93 ? -6.578 -4.207 13.249 1.00 96.56 93 SER A O 1
ATOM 689 N N . ASP A 1 94 ? -5.583 -5.038 15.082 1.00 97.31 94 ASP A N 1
ATOM 690 C CA . ASP A 1 94 ? -5.940 -3.935 15.988 1.00 97.31 94 ASP A CA 1
ATOM 691 C C . ASP A 1 94 ? -4.979 -2.734 15.886 1.00 97.31 94 ASP A C 1
ATOM 693 O O . ASP A 1 94 ? -5.166 -1.715 16.555 1.00 97.31 94 ASP A O 1
ATOM 697 N N . ARG A 1 95 ? -3.940 -2.831 15.048 1.00 96.19 95 ARG A N 1
ATOM 698 C CA . ARG A 1 95 ? -2.945 -1.775 14.818 1.00 96.19 95 ARG A CA 1
ATOM 699 C C . ARG A 1 95 ? -3.059 -1.209 13.402 1.00 96.19 95 ARG A C 1
ATOM 701 O O . ARG A 1 95 ? -3.447 -1.933 12.487 1.00 96.19 95 ARG A O 1
ATOM 708 N N . PRO A 1 96 ? -2.734 0.077 13.190 1.00 96.56 96 PRO A N 1
ATOM 709 C CA . PRO A 1 96 ? -2.685 0.638 11.847 1.00 96.56 96 PRO A CA 1
ATOM 710 C C . PRO A 1 96 ? -1.565 -0.019 11.032 1.00 96.56 96 PRO A C 1
ATOM 712 O O . PRO A 1 96 ? -0.492 -0.293 11.569 1.00 96.56 96 PRO A O 1
ATOM 715 N N . ALA A 1 97 ? -1.809 -0.229 9.739 1.00 96.06 97 ALA A N 1
ATOM 716 C CA . ALA A 1 97 ? -0.817 -0.746 8.805 1.00 96.06 97 ALA A CA 1
ATOM 717 C C . ALA A 1 97 ? -0.171 0.405 8.020 1.00 96.06 97 ALA A C 1
ATOM 719 O O . ALA A 1 97 ? -0.868 1.177 7.361 1.00 96.06 97 ALA A O 1
ATOM 720 N N . VAL A 1 98 ? 1.153 0.534 8.087 1.00 96.06 98 VAL A N 1
ATOM 721 C CA . VAL A 1 98 ? 1.931 1.560 7.374 1.00 96.06 98 VAL A CA 1
ATOM 722 C C . VAL A 1 98 ? 2.431 0.991 6.052 1.00 96.06 98 VAL A C 1
ATOM 724 O O . VAL A 1 98 ? 3.023 -0.081 6.026 1.00 96.06 98 VAL A O 1
ATOM 727 N N . LEU A 1 99 ? 2.221 1.710 4.955 1.00 96.25 99 LEU A N 1
ATOM 728 C CA . LEU A 1 99 ? 2.543 1.265 3.602 1.00 96.25 99 LEU A CA 1
ATOM 729 C C . LEU A 1 99 ? 3.566 2.203 2.976 1.00 96.25 99 LEU A C 1
ATOM 731 O O . LEU A 1 99 ? 3.327 3.409 2.907 1.00 96.25 99 LEU A O 1
ATOM 735 N N . VAL A 1 100 ? 4.674 1.667 2.467 1.00 95.25 100 VAL A N 1
ATOM 736 C CA . VAL A 1 100 ? 5.750 2.475 1.874 1.00 95.25 100 VAL A CA 1
ATOM 737 C C . VAL A 1 100 ? 6.236 1.871 0.561 1.00 95.25 100 VAL A C 1
ATOM 739 O O . VAL A 1 100 ? 6.334 0.656 0.428 1.00 95.25 100 VAL A O 1
ATOM 742 N N . VAL A 1 101 ? 6.560 2.731 -0.409 1.00 95.38 101 VAL A N 1
ATOM 743 C CA . VAL A 1 101 ? 7.239 2.350 -1.656 1.00 95.38 101 VAL A CA 1
ATOM 744 C C . VAL A 1 101 ? 8.683 2.832 -1.591 1.00 95.38 101 VAL A C 1
ATOM 746 O O . VAL A 1 101 ? 8.937 4.040 -1.618 1.00 95.38 101 VAL A O 1
ATOM 749 N N . ALA A 1 102 ? 9.624 1.902 -1.518 1.00 94.69 102 ALA A N 1
ATOM 750 C CA . ALA A 1 102 ? 11.044 2.191 -1.341 1.00 94.69 102 ALA A CA 1
ATOM 751 C C . ALA A 1 102 ? 11.911 1.367 -2.296 1.00 94.69 102 ALA A C 1
ATOM 753 O O . ALA A 1 102 ? 11.408 0.468 -2.971 1.00 94.69 102 ALA A O 1
ATOM 754 N N . GLU A 1 103 ? 13.198 1.700 -2.387 1.00 93.81 103 GLU A N 1
ATOM 755 C CA . GLU A 1 103 ? 14.149 0.898 -3.157 1.00 93.81 103 GLU A CA 1
ATOM 756 C C . GLU A 1 103 ? 14.266 -0.516 -2.580 1.00 93.81 103 GLU A C 1
ATOM 758 O O . GLU A 1 103 ? 14.299 -0.706 -1.361 1.00 93.81 103 GLU A O 1
ATOM 763 N N . ASP A 1 104 ? 14.332 -1.501 -3.473 1.00 91.75 104 ASP A N 1
ATOM 764 C CA . ASP A 1 104 ? 14.568 -2.899 -3.125 1.00 91.75 104 ASP A CA 1
ATOM 765 C C . ASP A 1 104 ? 16.076 -3.150 -2.989 1.00 91.75 104 ASP A C 1
ATOM 767 O O . ASP A 1 104 ? 16.777 -3.390 -3.974 1.00 91.75 104 ASP A O 1
ATOM 771 N N . ALA A 1 105 ? 16.576 -3.062 -1.756 1.00 83.56 105 ALA A N 1
ATOM 772 C CA . ALA A 1 105 ? 17.962 -3.364 -1.397 1.00 83.56 105 ALA A CA 1
ATOM 773 C C . ALA A 1 105 ? 18.067 -4.632 -0.522 1.00 83.56 105 ALA A C 1
ATOM 775 O O . ALA A 1 105 ? 19.026 -4.794 0.233 1.00 83.56 105 ALA A O 1
ATOM 776 N N . GLY A 1 106 ? 17.059 -5.515 -0.560 1.00 75.81 106 GLY A N 1
ATOM 777 C CA . GLY A 1 106 ? 16.893 -6.638 0.376 1.00 75.81 106 GLY A CA 1
ATOM 778 C C . GLY A 1 106 ? 16.317 -6.222 1.738 1.00 75.81 106 GLY A C 1
ATOM 779 O O . GLY A 1 106 ? 15.530 -6.958 2.329 1.00 75.81 106 GLY A O 1
ATOM 780 N N . THR A 1 107 ? 16.637 -5.013 2.195 1.00 84.50 107 THR A N 1
ATOM 781 C CA . THR A 1 107 ? 15.915 -4.265 3.231 1.00 84.50 107 THR A CA 1
ATOM 782 C C . THR A 1 107 ? 15.291 -3.006 2.624 1.00 84.50 107 THR A C 1
ATOM 784 O O . THR A 1 107 ? 15.528 -2.683 1.457 1.00 84.50 107 THR A O 1
ATOM 787 N N . MET A 1 108 ? 14.468 -2.296 3.400 1.00 90.19 108 MET A N 1
ATOM 788 C CA . MET A 1 108 ? 13.866 -1.042 2.950 1.00 90.19 108 MET A CA 1
ATOM 789 C C . MET A 1 108 ? 14.948 0.018 2.690 1.00 90.19 108 MET A C 1
ATOM 791 O O . MET A 1 108 ? 15.579 0.512 3.625 1.00 90.19 108 MET A O 1
ATOM 795 N N . GLY A 1 109 ? 15.142 0.369 1.417 1.00 90.19 109 GLY A N 1
ATOM 796 C CA . GLY A 1 109 ? 15.994 1.479 0.999 1.00 90.19 109 GLY A CA 1
ATOM 797 C C . GLY A 1 109 ? 15.303 2.847 1.113 1.00 90.19 109 GLY A C 1
ATOM 798 O O . GLY A 1 109 ? 14.279 2.994 1.788 1.00 90.19 109 GLY A O 1
ATOM 799 N N . PRO A 1 110 ? 15.837 3.881 0.440 1.00 92.06 110 PRO A N 1
ATOM 800 C CA . PRO A 1 110 ? 15.198 5.189 0.360 1.00 92.06 110 PRO A CA 1
ATOM 801 C C . PRO A 1 110 ? 13.785 5.106 -0.225 1.00 92.06 110 PRO A C 1
ATOM 803 O O . PRO A 1 110 ? 13.505 4.316 -1.128 1.00 92.06 110 PRO A O 1
ATOM 806 N N . GLN A 1 111 ? 12.886 5.958 0.262 1.00 92.94 111 GLN A N 1
ATOM 807 C CA . GLN A 1 111 ? 11.541 6.061 -0.292 1.00 92.94 111 GLN A CA 1
ATOM 808 C C . GLN A 1 111 ? 11.596 6.681 -1.699 1.00 92.94 111 GLN A C 1
ATOM 810 O O . GLN A 1 111 ? 12.008 7.828 -1.861 1.00 92.94 111 GLN A O 1
ATOM 815 N N . VAL A 1 112 ? 11.140 5.935 -2.708 1.00 93.88 112 VAL A N 1
ATOM 816 C CA . VAL A 1 112 ? 11.154 6.345 -4.132 1.00 93.88 112 VAL A CA 1
ATOM 817 C C . VAL A 1 112 ? 9.761 6.478 -4.740 1.00 93.88 112 VAL A C 1
ATOM 819 O O . VAL A 1 112 ? 9.610 6.954 -5.864 1.00 93.88 112 VAL A O 1
ATOM 822 N N . GLY A 1 113 ? 8.729 6.077 -3.998 1.00 92.94 113 GLY A N 1
ATOM 823 C CA . GLY A 1 113 ? 7.338 6.207 -4.406 1.00 92.94 113 GLY A CA 1
ATOM 824 C C . GLY A 1 113 ? 6.434 6.667 -3.268 1.00 92.94 113 GLY A C 1
ATOM 825 O O . GLY A 1 113 ? 6.880 7.113 -2.207 1.00 92.94 113 GLY A O 1
ATOM 826 N N . ARG A 1 114 ? 5.126 6.588 -3.502 1.00 94.44 114 ARG A N 1
ATOM 827 C CA . ARG A 1 114 ? 4.098 7.031 -2.552 1.00 94.44 114 ARG A CA 1
ATOM 828 C C . ARG A 1 114 ? 2.941 6.043 -2.508 1.00 94.44 114 ARG A C 1
ATOM 830 O O . ARG A 1 114 ? 2.681 5.352 -3.484 1.00 94.44 114 ARG A O 1
ATOM 837 N N . SER A 1 115 ? 2.238 6.023 -1.389 1.00 95.56 115 SER A N 1
ATOM 838 C CA . SER A 1 115 ? 1.025 5.244 -1.141 1.00 95.56 115 SER A CA 1
ATOM 839 C C . SER A 1 115 ? -0.066 6.196 -0.650 1.00 95.56 115 SER A C 1
ATOM 841 O O . SER A 1 115 ? 0.203 7.102 0.144 1.00 95.56 115 SER A O 1
ATOM 843 N N . GLN A 1 116 ? -1.291 6.028 -1.141 1.00 96.00 116 GLN A N 1
ATOM 844 C CA . GLN A 1 116 ? -2.432 6.832 -0.723 1.00 96.00 116 GLN A CA 1
ATOM 845 C C . GLN A 1 116 ? -3.678 5.954 -0.520 1.00 96.00 116 GLN A C 1
ATOM 847 O O . GLN A 1 116 ? -4.195 5.411 -1.496 1.00 96.00 116 GLN A O 1
ATOM 852 N N . PRO A 1 117 ? -4.172 5.820 0.726 1.00 96.69 117 PRO A N 1
ATOM 853 C CA . PRO A 1 117 ? -3.542 6.295 1.964 1.00 96.69 117 PRO A CA 1
ATOM 854 C C . PRO A 1 117 ? -2.216 5.570 2.264 1.00 96.69 117 PRO A C 1
ATOM 856 O O . PRO A 1 117 ? -2.036 4.412 1.900 1.00 96.69 117 PRO A O 1
ATOM 859 N N . SER A 1 118 ? -1.291 6.241 2.957 1.00 96.31 118 SER A N 1
ATOM 860 C CA . SER A 1 118 ? -0.040 5.625 3.431 1.00 96.31 118 SER A CA 1
ATOM 861 C C . SER A 1 118 ? -0.200 4.853 4.741 1.00 96.31 118 SER A C 1
ATOM 863 O O . SER A 1 118 ? 0.688 4.096 5.128 1.00 96.31 118 SER A O 1
ATOM 865 N N . VAL A 1 119 ? -1.333 5.034 5.420 1.00 97.44 119 VAL A N 1
ATOM 866 C CA . VAL A 1 119 ? -1.693 4.332 6.650 1.00 97.44 119 VAL A CA 1
ATOM 867 C C . VAL A 1 119 ? -3.111 3.799 6.505 1.00 97.44 119 VAL A C 1
ATOM 869 O O . VAL A 1 119 ? -4.043 4.569 6.269 1.00 97.44 119 VAL A O 1
ATOM 872 N N . VAL A 1 120 ? -3.276 2.489 6.660 1.00 97.56 120 VAL A N 1
ATOM 873 C CA . VAL A 1 120 ? -4.580 1.822 6.660 1.00 97.56 120 VAL A CA 1
ATOM 874 C C . VAL A 1 120 ? -5.032 1.637 8.111 1.00 97.56 120 VAL A C 1
ATOM 876 O O . VAL A 1 120 ? -4.302 1.022 8.897 1.00 97.56 120 VAL A O 1
ATOM 879 N N . PRO A 1 121 ? -6.201 2.173 8.509 1.00 97.75 121 PRO A N 1
ATOM 880 C CA . PRO A 1 121 ? -6.699 2.040 9.875 1.00 97.75 121 PRO A CA 1
ATOM 881 C C . PRO A 1 121 ? -6.883 0.574 10.319 1.00 97.75 121 PRO A C 1
ATOM 883 O O . PRO A 1 121 ? -7.062 -0.305 9.471 1.00 97.75 121 PRO A O 1
ATOM 886 N N . PRO A 1 122 ? -6.873 0.294 11.635 1.00 97.75 122 PRO A N 1
ATOM 887 C CA . PRO A 1 122 ? -7.216 -1.025 12.170 1.00 97.75 122 PRO A CA 1
ATOM 888 C C . PRO A 1 122 ? -8.608 -1.479 11.732 1.00 97.75 122 PRO A C 1
ATOM 890 O O . PRO A 1 122 ? -9.514 -0.650 11.645 1.00 97.75 122 PRO A O 1
ATOM 893 N N . ARG A 1 123 ? -8.798 -2.788 11.543 1.00 97.50 123 ARG A N 1
ATOM 894 C CA . ARG A 1 123 ? -10.095 -3.412 11.216 1.00 97.50 123 ARG A CA 1
ATOM 895 C C . ARG A 1 123 ? -10.788 -2.788 9.996 1.00 97.50 123 ARG A C 1
ATOM 897 O O . ARG A 1 123 ? -12.008 -2.610 9.989 1.00 97.50 123 ARG A O 1
ATOM 904 N N . THR A 1 124 ? -10.021 -2.419 8.971 1.00 97.62 124 THR A N 1
ATOM 905 C CA . THR A 1 124 ? -10.565 -1.819 7.744 1.00 97.62 124 THR A CA 1
ATOM 906 C C . THR A 1 124 ? -10.021 -2.466 6.487 1.00 97.62 124 THR A C 1
ATOM 908 O O . THR A 1 124 ? -8.919 -3.007 6.461 1.00 97.62 124 THR A O 1
ATOM 911 N N . ARG A 1 125 ? -10.805 -2.351 5.414 1.00 97.50 125 ARG A N 1
ATOM 912 C CA . ARG A 1 125 ? -10.395 -2.702 4.059 1.00 97.50 125 ARG A CA 1
ATOM 913 C C . ARG A 1 125 ? -10.450 -1.457 3.189 1.00 97.50 125 ARG A C 1
ATOM 915 O O . ARG A 1 125 ? -11.490 -0.802 3.125 1.00 97.50 125 ARG A O 1
ATOM 922 N N . VAL A 1 126 ? -9.340 -1.123 2.539 1.00 97.00 126 VAL A N 1
ATOM 923 C CA . VAL A 1 126 ? -9.201 0.103 1.743 1.00 97.00 126 VAL A CA 1
ATOM 924 C C . VAL A 1 126 ? -8.447 -0.200 0.453 1.00 97.00 126 VAL A C 1
ATOM 926 O O . VAL A 1 126 ? -7.471 -0.945 0.454 1.00 97.00 126 VAL A O 1
ATOM 929 N N . ASN A 1 127 ? -8.879 0.400 -0.656 1.00 96.25 127 ASN A N 1
ATOM 930 C CA . ASN A 1 127 ? -8.099 0.393 -1.890 1.00 96.25 127 ASN A CA 1
ATOM 931 C C . ASN A 1 127 ? -7.001 1.450 -1.789 1.00 96.25 127 ASN A C 1
ATOM 933 O O . ASN A 1 127 ? -7.300 2.635 -1.642 1.00 96.25 127 ASN A O 1
ATOM 937 N N . VAL A 1 128 ? -5.746 1.017 -1.867 1.00 96.94 128 VAL A N 1
ATOM 938 C CA . VAL A 1 128 ? -4.585 1.900 -1.765 1.00 96.94 128 VAL A CA 1
ATOM 939 C C . VAL A 1 128 ? -3.997 2.122 -3.149 1.00 96.94 128 VAL A C 1
ATOM 941 O O . VAL A 1 128 ? -3.726 1.173 -3.886 1.00 96.94 128 VAL A O 1
ATOM 944 N N . THR A 1 129 ? -3.782 3.389 -3.492 1.00 96.50 129 THR A N 1
ATOM 945 C CA . THR A 1 129 ? -3.097 3.792 -4.719 1.00 96.50 129 THR A CA 1
ATOM 946 C C . THR A 1 129 ? -1.607 3.939 -4.441 1.00 96.50 129 THR A C 1
ATOM 948 O O . THR A 1 129 ? -1.188 4.801 -3.671 1.00 96.50 129 THR A O 1
ATOM 951 N N . PHE A 1 130 ? -0.797 3.114 -5.090 1.00 95.25 130 PHE A N 1
ATOM 952 C CA . PHE A 1 130 ? 0.657 3.156 -5.048 1.00 95.25 130 PHE A CA 1
ATOM 953 C C . PHE A 1 130 ? 1.193 3.845 -6.300 1.00 95.25 130 PHE A C 1
ATOM 955 O O . PHE A 1 130 ? 1.029 3.350 -7.414 1.00 95.25 130 PHE A O 1
ATOM 962 N N . THR A 1 131 ? 1.864 4.977 -6.118 1.00 94.31 131 THR A N 1
ATOM 963 C CA . THR A 1 131 ? 2.616 5.662 -7.170 1.00 94.31 131 THR A CA 1
ATOM 964 C C . THR A 1 131 ? 4.051 5.160 -7.132 1.00 94.31 131 THR A C 1
ATOM 966 O O . THR A 1 131 ? 4.806 5.485 -6.211 1.00 94.31 131 THR A O 1
ATOM 969 N N . VAL A 1 132 ? 4.422 4.366 -8.132 1.00 93.50 132 VAL A N 1
ATOM 970 C CA . VAL A 1 132 ? 5.715 3.675 -8.217 1.00 93.50 132 VAL A CA 1
ATOM 971 C C . VAL A 1 132 ? 6.549 4.236 -9.373 1.00 93.50 132 VAL A C 1
ATOM 973 O O . VAL A 1 132 ? 5.968 4.684 -10.366 1.00 93.50 132 VAL A O 1
ATOM 976 N N . PRO A 1 133 ? 7.890 4.248 -9.282 1.00 92.31 133 PRO A N 1
ATOM 977 C CA . PRO A 1 133 ? 8.740 4.690 -10.383 1.00 92.31 133 PRO A CA 1
ATOM 978 C C . PRO A 1 133 ? 8.719 3.691 -11.552 1.00 92.31 133 PRO A C 1
ATOM 980 O O . PRO A 1 133 ? 8.392 2.516 -11.390 1.00 92.31 133 PRO A O 1
ATOM 983 N N . GLY A 1 134 ? 9.096 4.153 -12.748 1.00 88.69 134 GLY A N 1
ATOM 984 C CA . GLY A 1 134 ? 9.170 3.308 -13.950 1.00 88.69 134 GLY A CA 1
ATOM 985 C C . GLY A 1 134 ? 10.335 2.311 -13.965 1.00 88.69 134 GLY A C 1
ATOM 986 O O . GLY A 1 134 ? 10.449 1.515 -14.893 1.00 88.69 134 GLY A O 1
ATOM 987 N N . THR A 1 135 ? 11.214 2.361 -12.962 1.00 89.94 135 THR A N 1
ATOM 988 C CA . THR A 1 135 ? 12.360 1.456 -12.814 1.00 89.94 135 THR A CA 1
ATOM 989 C C . THR A 1 135 ? 11.935 0.107 -12.223 1.00 89.94 135 THR A C 1
ATOM 991 O O . THR A 1 135 ? 10.798 -0.074 -11.793 1.00 89.94 135 THR A O 1
ATOM 994 N N . SER A 1 136 ? 12.850 -0.864 -12.193 1.00 87.31 136 SER A N 1
ATOM 995 C CA . SER A 1 136 ? 12.622 -2.195 -11.608 1.00 87.31 136 SER A CA 1
ATOM 996 C C . SER A 1 136 ? 13.179 -2.356 -10.187 1.00 87.31 136 SER A C 1
ATOM 998 O O . SER A 1 136 ? 13.173 -3.462 -9.660 1.00 87.31 136 SER A O 1
ATOM 1000 N N . SER A 1 137 ? 13.703 -1.287 -9.584 1.00 92.12 137 SER A N 1
ATOM 1001 C CA . SER A 1 137 ? 14.482 -1.317 -8.336 1.00 92.12 137 SER A CA 1
ATOM 1002 C C . SER A 1 137 ? 13.676 -0.921 -7.096 1.00 92.12 137 SER A C 1
ATOM 1004 O O . SER A 1 137 ? 14.242 -0.400 -6.142 1.00 92.12 137 SER A O 1
ATOM 1006 N N . TRP A 1 138 ? 12.355 -1.099 -7.115 1.00 94.62 138 TRP A N 1
ATOM 1007 C CA . TRP A 1 138 ? 11.465 -0.708 -6.023 1.00 94.62 138 TRP A CA 1
ATOM 1008 C C . TRP A 1 138 ? 10.641 -1.888 -5.511 1.00 94.62 138 TRP A C 1
ATOM 1010 O O . TRP A 1 138 ? 10.383 -2.855 -6.235 1.00 94.62 138 TRP A O 1
ATOM 1020 N N . ALA A 1 139 ? 10.180 -1.758 -4.271 1.00 95.88 139 ALA A N 1
ATOM 1021 C CA . ALA A 1 139 ? 9.254 -2.676 -3.634 1.00 95.88 139 ALA A CA 1
ATOM 1022 C C . ALA A 1 139 ? 8.248 -1.947 -2.731 1.00 95.88 139 ALA A C 1
ATOM 1024 O O . ALA A 1 139 ? 8.464 -0.809 -2.302 1.00 95.88 139 ALA A O 1
ATOM 1025 N N . ILE A 1 140 ? 7.132 -2.621 -2.458 1.00 95.56 140 ILE A N 1
ATOM 1026 C CA . ILE A 1 140 ? 6.135 -2.224 -1.464 1.00 95.56 140 ILE A CA 1
ATOM 1027 C C . ILE A 1 140 ? 6.465 -2.925 -0.146 1.00 95.56 140 ILE A C 1
ATOM 1029 O O . ILE A 1 140 ? 6.594 -4.150 -0.093 1.00 95.56 140 ILE A O 1
ATOM 1033 N N . PHE A 1 141 ? 6.555 -2.133 0.915 1.00 95.69 141 PHE A N 1
ATOM 1034 C CA . PHE A 1 141 ? 6.781 -2.569 2.286 1.00 95.69 141 PHE A CA 1
ATOM 1035 C C . PHE A 1 141 ? 5.540 -2.275 3.127 1.00 95.69 141 PHE A C 1
ATOM 1037 O O . PHE A 1 141 ? 4.901 -1.229 2.969 1.00 95.69 141 PHE A O 1
ATOM 1044 N N . VAL A 1 142 ? 5.219 -3.191 4.039 1.00 95.06 142 VAL A N 1
ATOM 1045 C CA . VAL A 1 142 ? 4.098 -3.072 4.977 1.00 95.06 142 VAL A CA 1
ATOM 1046 C C . VAL A 1 142 ? 4.651 -3.171 6.390 1.00 95.06 142 VAL A C 1
ATOM 1048 O O . VAL A 1 142 ? 5.431 -4.070 6.683 1.00 95.06 142 VAL A O 1
ATOM 1051 N N . ASN A 1 143 ? 4.270 -2.227 7.247 1.00 93.50 143 ASN A N 1
ATOM 1052 C CA . ASN A 1 143 ? 4.823 -2.034 8.585 1.00 93.50 143 ASN A CA 1
ATOM 1053 C C . ASN A 1 143 ? 6.359 -2.095 8.614 1.00 93.50 143 ASN A C 1
ATOM 1055 O O . ASN A 1 143 ? 6.920 -2.867 9.396 1.00 93.50 143 ASN A O 1
ATOM 1059 N N . PRO A 1 144 ? 7.058 -1.300 7.774 1.00 86.56 144 PRO A N 1
ATOM 1060 C CA . PRO A 1 144 ? 8.507 -1.249 7.847 1.00 86.56 144 PRO A CA 1
ATOM 1061 C C . PRO A 1 144 ? 8.912 -0.728 9.230 1.00 86.56 144 PRO A C 1
ATOM 1063 O O . PRO A 1 144 ? 8.567 0.386 9.621 1.00 86.56 144 PRO A O 1
ATOM 1066 N N . GLY A 1 145 ? 9.613 -1.566 9.981 1.00 79.38 145 GLY A N 1
ATOM 1067 C CA . GLY A 1 145 ? 10.187 -1.237 11.279 1.00 79.38 145 GLY A CA 1
ATOM 1068 C C . GLY A 1 145 ? 11.602 -1.792 11.388 1.00 79.38 145 GLY A C 1
ATOM 1069 O O . GLY A 1 145 ? 12.113 -2.414 10.454 1.00 79.38 145 GLY A O 1
ATOM 1070 N N . ASP A 1 146 ? 12.214 -1.620 12.558 1.00 60.50 146 ASP A N 1
ATOM 1071 C CA . ASP A 1 146 ? 13.612 -2.000 12.820 1.00 60.50 146 ASP A CA 1
ATOM 1072 C C . ASP A 1 146 ? 13.883 -3.508 12.656 1.00 60.50 146 ASP A C 1
ATOM 1074 O O . ASP A 1 146 ? 15.027 -3.943 12.558 1.00 60.50 146 ASP A O 1
ATOM 1078 N N . SER A 1 147 ? 12.822 -4.318 12.607 1.00 60.38 147 SER A N 1
ATOM 1079 C CA . SER A 1 147 ? 12.867 -5.777 12.483 1.00 60.38 147 SER A CA 1
ATOM 1080 C C . SER A 1 147 ? 13.224 -6.286 11.081 1.00 60.38 147 SER A C 1
ATOM 1082 O O . SER A 1 147 ? 13.316 -7.496 10.900 1.00 60.38 147 SER A O 1
ATOM 1084 N N . GLY A 1 148 ? 13.408 -5.405 10.089 1.00 59.53 148 GLY A N 1
ATOM 1085 C CA . GLY A 1 148 ? 13.866 -5.808 8.756 1.00 59.53 148 GLY A CA 1
ATOM 1086 C C . GLY A 1 148 ? 12.839 -6.620 7.965 1.00 59.53 148 GLY A C 1
ATOM 1087 O O . GLY A 1 148 ? 13.202 -7.595 7.311 1.00 59.53 148 GLY A O 1
ATOM 1088 N N . VAL A 1 149 ? 11.559 -6.231 8.023 1.00 74.88 149 VAL A N 1
ATOM 1089 C CA . VAL A 1 149 ? 10.520 -6.820 7.163 1.00 74.88 149 VAL A CA 1
ATOM 1090 C C . VAL A 1 149 ? 10.937 -6.625 5.703 1.00 74.88 149 VAL A C 1
ATOM 1092 O O . VAL A 1 149 ? 11.130 -5.496 5.248 1.00 74.88 149 VAL A O 1
ATOM 1095 N N . GLY A 1 150 ? 11.138 -7.742 5.002 1.00 84.81 150 GLY A N 1
ATOM 1096 C CA . GLY A 1 150 ? 11.550 -7.755 3.603 1.00 84.81 150 GLY A CA 1
ATOM 1097 C C . GLY A 1 150 ? 10.481 -7.185 2.663 1.00 84.81 150 GLY A C 1
ATOM 1098 O O . GLY A 1 150 ? 9.354 -6.906 3.085 1.00 84.81 150 GLY A O 1
ATOM 1099 N N . PRO A 1 151 ? 10.817 -7.010 1.377 1.00 91.38 151 PRO A N 1
ATOM 1100 C CA . PRO A 1 151 ? 9.865 -6.521 0.388 1.00 91.38 151 PRO A CA 1
ATOM 1101 C C . PRO A 1 151 ? 8.676 -7.485 0.259 1.00 91.38 151 PRO A C 1
ATOM 1103 O O . PRO A 1 151 ? 8.871 -8.691 0.106 1.00 91.38 151 PRO A O 1
ATOM 1106 N N . LEU A 1 152 ? 7.446 -6.958 0.303 1.00 93.50 152 LEU A N 1
ATOM 1107 C CA . LEU A 1 152 ? 6.236 -7.774 0.152 1.00 93.50 152 LEU A CA 1
ATOM 1108 C C . LEU A 1 152 ? 5.900 -8.009 -1.324 1.00 93.50 152 LEU A C 1
ATOM 1110 O O . LEU A 1 152 ? 5.617 -9.133 -1.722 1.00 93.50 152 LEU A O 1
ATOM 1114 N N . ILE A 1 153 ? 5.922 -6.936 -2.117 1.00 93.06 153 ILE A N 1
ATOM 1115 C CA . ILE A 1 153 ? 5.657 -6.957 -3.560 1.00 93.06 153 ILE A CA 1
ATOM 1116 C C . ILE A 1 153 ? 6.783 -6.187 -4.236 1.00 93.06 153 ILE A C 1
ATOM 1118 O O . ILE A 1 153 ? 6.983 -5.006 -3.943 1.00 93.06 153 ILE A O 1
ATOM 1122 N N . VAL A 1 154 ? 7.507 -6.830 -5.145 1.00 93.69 154 VAL A N 1
ATOM 1123 C CA . VAL A 1 154 ? 8.602 -6.206 -5.898 1.00 93.69 154 VAL A CA 1
ATOM 1124 C C . VAL A 1 154 ? 8.145 -5.786 -7.295 1.00 93.69 154 VAL A C 1
ATOM 1126 O O . VAL A 1 154 ? 7.162 -6.294 -7.833 1.00 93.69 154 VAL A O 1
ATOM 1129 N N . ALA A 1 155 ? 8.884 -4.877 -7.934 1.00 92.50 155 ALA A N 1
ATOM 1130 C CA . ALA A 1 155 ? 8.529 -4.340 -9.250 1.00 92.50 155 ALA A CA 1
ATOM 1131 C C . ALA A 1 155 ? 8.243 -5.409 -10.324 1.00 92.50 155 ALA A C 1
ATOM 1133 O O . ALA A 1 155 ? 7.378 -5.200 -11.179 1.00 92.50 155 ALA A O 1
ATOM 1134 N N . ARG A 1 156 ? 8.963 -6.543 -10.284 1.00 90.06 156 ARG A N 1
ATOM 1135 C CA . ARG A 1 156 ? 8.796 -7.664 -11.227 1.00 90.06 156 ARG A CA 1
ATOM 1136 C C . ARG A 1 156 ? 7.456 -8.384 -11.079 1.00 90.06 156 ARG A C 1
ATOM 1138 O O . ARG A 1 156 ? 6.921 -8.826 -12.088 1.00 90.06 156 ARG A O 1
ATOM 1145 N N . ASP A 1 157 ? 6.904 -8.437 -9.868 1.00 89.12 157 ASP A N 1
ATOM 1146 C CA . ASP A 1 157 ? 5.647 -9.133 -9.578 1.00 89.12 157 ASP A CA 1
ATOM 1147 C C . ASP A 1 157 ? 4.501 -8.452 -10.337 1.00 89.12 157 ASP A C 1
ATOM 1149 O O . ASP A 1 157 ? 3.649 -9.090 -10.938 1.00 89.12 157 ASP A O 1
ATOM 1153 N N . VAL A 1 158 ? 4.538 -7.123 -10.411 1.00 89.19 158 VAL A N 1
ATOM 1154 C CA . VAL A 1 158 ? 3.492 -6.294 -11.025 1.00 89.19 158 VAL A CA 1
ATOM 1155 C C . VAL A 1 158 ? 3.980 -5.568 -12.280 1.00 89.19 158 VAL A C 1
ATOM 1157 O O . VAL A 1 158 ? 3.445 -4.517 -12.644 1.00 89.19 158 VAL A O 1
ATOM 1160 N N . ALA A 1 159 ? 5.013 -6.089 -12.949 1.00 85.31 159 ALA A N 1
ATOM 1161 C CA . ALA A 1 159 ? 5.631 -5.444 -14.111 1.00 85.31 159 ALA A CA 1
ATOM 1162 C C . ALA A 1 159 ? 4.648 -5.245 -15.275 1.00 85.31 159 ALA A C 1
ATOM 1164 O O . ALA A 1 159 ? 4.675 -4.206 -15.928 1.00 85.31 159 ALA A O 1
ATOM 1165 N N . GLN A 1 160 ? 3.762 -6.221 -15.486 1.00 82.62 160 GLN A N 1
ATOM 1166 C CA . GLN A 1 160 ? 2.757 -6.232 -16.556 1.00 82.62 160 GLN A CA 1
ATOM 1167 C C . GLN A 1 160 ? 1.408 -5.631 -16.121 1.00 82.62 160 GLN A C 1
ATOM 1169 O O . GLN A 1 160 ? 0.471 -5.559 -16.912 1.00 82.62 160 GLN A O 1
ATOM 1174 N N . CYS A 1 161 ? 1.271 -5.231 -14.852 1.00 82.25 161 CYS A N 1
ATOM 1175 C CA . CYS A 1 161 ? 0.018 -4.701 -14.324 1.00 82.25 161 CYS A CA 1
ATOM 1176 C C . CYS A 1 161 ? -0.083 -3.186 -14.549 1.00 82.25 161 CYS A C 1
ATOM 1178 O O . CYS A 1 161 ? 0.857 -2.439 -14.265 1.00 82.25 161 CYS A O 1
ATOM 1180 N N . VAL A 1 162 ? -1.264 -2.723 -14.967 1.00 76.81 162 VAL A N 1
ATOM 1181 C CA . VAL A 1 162 ? -1.618 -1.299 -15.039 1.00 76.81 162 VAL A CA 1
ATOM 1182 C C . VAL A 1 162 ? -2.978 -1.095 -14.373 1.00 76.81 162 VAL A C 1
ATOM 1184 O O . VAL A 1 162 ? -3.916 -1.842 -14.642 1.00 76.81 162 VAL A O 1
ATOM 1187 N N . GLY A 1 163 ? -3.099 -0.075 -13.519 1.00 86.19 163 GLY A N 1
ATOM 1188 C CA . GLY A 1 163 ? -4.354 0.241 -12.840 1.00 86.19 163 GLY A CA 1
ATOM 1189 C C . GLY A 1 163 ? -4.631 -0.691 -11.662 1.00 86.19 163 GLY A C 1
ATOM 1190 O O . GLY A 1 163 ? -3.815 -0.780 -10.746 1.00 86.19 163 GLY A O 1
ATOM 1191 N N . VAL A 1 164 ? -5.797 -1.342 -11.659 1.00 86.81 164 VAL A N 1
ATOM 1192 C CA . VAL A 1 164 ? -6.207 -2.246 -10.575 1.00 86.81 164 VAL A CA 1
ATOM 1193 C C . VAL A 1 164 ? -5.449 -3.558 -10.697 1.00 86.81 164 VAL A C 1
ATOM 1195 O O . VAL A 1 164 ? -5.640 -4.322 -11.642 1.00 86.81 164 VAL A O 1
ATOM 1198 N N . VAL A 1 165 ? -4.584 -3.812 -9.724 1.00 89.56 165 VAL A N 1
ATOM 1199 C CA . VAL A 1 165 ? -3.827 -5.052 -9.629 1.00 89.56 165 VAL A CA 1
ATOM 1200 C C . VAL A 1 165 ? -4.711 -6.066 -8.910 1.00 89.56 165 VAL A C 1
ATOM 1202 O O . VAL A 1 165 ? -5.196 -5.773 -7.815 1.00 89.56 165 VAL A O 1
ATOM 1205 N N . PRO A 1 166 ? -4.932 -7.261 -9.474 1.00 87.25 166 PRO A N 1
ATOM 1206 C CA . PRO A 1 166 ? -5.753 -8.275 -8.839 1.00 87.25 166 PRO A CA 1
ATOM 1207 C C . PRO A 1 166 ? -4.930 -9.000 -7.763 1.00 87.25 166 PRO A C 1
ATOM 1209 O O . PRO A 1 166 ? -4.758 -10.201 -7.829 1.00 87.25 166 PRO A O 1
ATOM 1212 N N . ILE A 1 167 ? -4.356 -8.277 -6.808 1.00 91.31 167 ILE A N 1
ATOM 1213 C CA . ILE A 1 167 ? -3.647 -8.817 -5.643 1.00 91.31 167 ILE A CA 1
ATOM 1214 C C . ILE A 1 167 ? -4.267 -8.164 -4.423 1.00 91.31 167 ILE A C 1
ATOM 1216 O O . ILE A 1 167 ? -4.586 -6.982 -4.470 1.00 91.31 167 ILE A O 1
ATOM 1220 N N . GLU A 1 168 ? -4.407 -8.900 -3.330 1.00 94.62 168 GLU A N 1
ATOM 1221 C CA . GLU A 1 168 ? -4.793 -8.311 -2.051 1.00 94.62 168 GL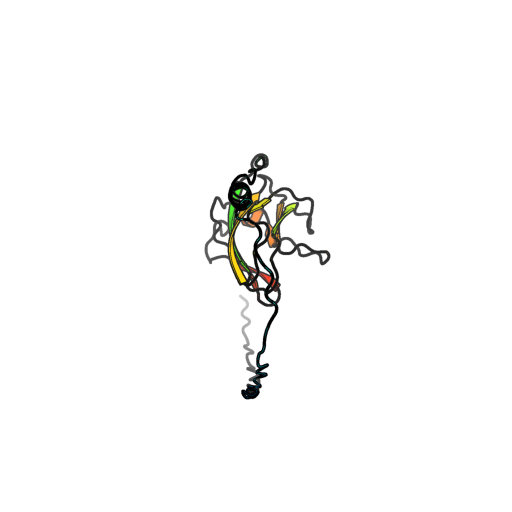U A CA 1
ATOM 1222 C C . GLU A 1 168 ? -3.666 -8.446 -1.037 1.00 94.62 168 GLU A C 1
ATOM 1224 O O . GLU A 1 168 ? -3.177 -9.551 -0.807 1.00 94.62 168 GLU A O 1
ATOM 1229 N N . ILE A 1 169 ? -3.288 -7.328 -0.418 1.00 96.19 169 ILE A N 1
ATOM 1230 C CA . ILE A 1 169 ? -2.411 -7.314 0.755 1.00 96.19 169 ILE A CA 1
ATOM 1231 C C . ILE A 1 169 ? -3.283 -7.542 1.986 1.00 96.19 169 ILE A C 1
ATOM 1233 O O . ILE A 1 169 ? -4.284 -6.849 2.174 1.00 96.19 169 ILE A O 1
ATOM 1237 N N . GLN A 1 170 ? -2.896 -8.486 2.834 1.00 97.00 170 GLN A N 1
ATOM 1238 C CA . GLN A 1 170 ? -3.615 -8.824 4.054 1.00 97.00 170 GLN A CA 1
ATOM 1239 C C . GLN A 1 170 ? -2.673 -8.701 5.253 1.00 97.00 170 GLN A C 1
ATOM 1241 O O . GLN A 1 170 ? -1.544 -9.193 5.234 1.00 97.00 170 GLN A O 1
ATOM 1246 N N . VAL A 1 171 ? -3.149 -8.000 6.278 1.00 96.56 171 VAL A N 1
ATOM 1247 C CA . VAL A 1 171 ? -2.549 -7.942 7.610 1.00 96.56 171 VAL A CA 1
ATOM 1248 C C . VAL A 1 171 ? -3.548 -8.600 8.548 1.00 96.56 171 VAL A C 1
ATOM 1250 O O . VAL A 1 171 ? -4.641 -8.065 8.727 1.00 96.56 171 VAL A O 1
ATOM 1253 N N . ASP A 1 172 ? -3.218 -9.769 9.091 1.00 96.31 172 ASP A N 1
ATOM 1254 C CA . ASP A 1 172 ? -4.166 -10.530 9.909 1.00 96.31 172 ASP A CA 1
ATOM 1255 C C . ASP A 1 172 ? -4.338 -9.966 11.331 1.00 96.31 172 ASP A C 1
ATOM 1257 O O . ASP A 1 172 ? -3.790 -8.925 11.707 1.00 96.31 172 ASP A O 1
ATOM 1261 N N . ASP A 1 173 ? -5.121 -10.670 12.149 1.00 96.62 173 ASP A N 1
ATOM 1262 C CA . ASP A 1 173 ? -5.393 -10.303 13.537 1.00 96.62 173 ASP A CA 1
ATOM 1263 C C . ASP A 1 173 ? -4.139 -10.312 14.429 1.00 96.62 173 ASP A C 1
ATOM 1265 O O . ASP A 1 173 ? -4.098 -9.596 15.434 1.00 96.62 173 ASP A O 1
ATOM 1269 N N . ARG A 1 174 ? -3.098 -11.066 14.057 1.00 93.75 174 ARG A N 1
ATOM 1270 C CA . ARG A 1 174 ? -1.796 -11.109 14.742 1.00 93.75 174 ARG A CA 1
ATOM 1271 C C . ARG A 1 174 ? -0.834 -10.037 14.241 1.00 93.75 174 ARG A C 1
ATOM 1273 O O . ARG A 1 174 ? 0.139 -9.731 14.932 1.00 93.75 174 ARG A O 1
ATOM 1280 N N . GLY A 1 175 ? -1.131 -9.429 13.096 1.00 90.31 175 GLY A N 1
ATOM 1281 C CA . GLY A 1 175 ? -0.250 -8.498 12.404 1.00 90.31 175 GLY A CA 1
ATOM 1282 C C . GLY A 1 175 ? 0.728 -9.187 11.453 1.00 90.31 175 GLY A C 1
ATOM 1283 O O . GLY A 1 175 ? 1.665 -8.529 10.997 1.00 90.31 175 GLY A O 1
ATOM 1284 N N . ASP A 1 176 ? 0.526 -10.475 11.160 1.00 92.56 176 ASP A N 1
ATOM 1285 C CA . ASP A 1 176 ? 1.274 -11.180 10.129 1.00 92.56 176 ASP A CA 1
ATOM 1286 C C . ASP A 1 176 ? 0.839 -10.657 8.752 1.00 92.56 176 ASP A C 1
ATOM 1288 O O . ASP A 1 176 ? -0.334 -10.361 8.505 1.00 92.56 176 ASP A O 1
ATOM 1292 N N . ILE A 1 177 ? 1.813 -10.497 7.855 1.00 93.69 177 ILE A N 1
ATOM 1293 C CA . ILE A 1 177 ? 1.632 -9.837 6.561 1.00 93.69 177 ILE A CA 1
ATOM 1294 C C . ILE A 1 177 ? 1.788 -10.872 5.457 1.00 93.69 177 ILE A C 1
ATOM 1296 O O . ILE A 1 177 ? 2.792 -11.581 5.388 1.00 93.69 177 ILE A O 1
ATOM 1300 N N . PHE A 1 178 ? 0.824 -10.915 4.549 1.00 92.62 178 PHE A N 1
ATOM 1301 C CA . PHE A 1 178 ? 0.884 -11.738 3.350 1.00 92.62 178 PHE A CA 1
ATOM 1302 C C . PHE A 1 178 ? 0.114 -11.068 2.214 1.00 92.62 178 PHE A C 1
ATOM 1304 O O . PHE A 1 178 ? -0.583 -10.071 2.403 1.00 92.62 178 PHE A O 1
ATOM 1311 N N . TYR A 1 179 ? 0.258 -11.597 1.005 1.00 92.38 179 TYR A N 1
ATOM 1312 C CA . TYR A 1 179 ? -0.568 -11.194 -0.123 1.00 92.38 179 TYR A CA 1
ATOM 1313 C C . TYR A 1 179 ? -1.171 -12.425 -0.789 1.00 92.38 179 TYR A C 1
ATOM 1315 O O . TYR A 1 179 ? -0.599 -13.515 -0.748 1.00 92.38 179 TYR A O 1
ATOM 1323 N N . SER A 1 180 ? -2.340 -12.253 -1.395 1.00 89.75 180 SER A N 1
ATOM 1324 C CA . SER A 1 180 ? -3.007 -13.299 -2.166 1.00 89.75 180 SER A CA 1
ATOM 1325 C C . SER A 1 180 ? -3.116 -12.893 -3.631 1.00 89.75 180 SER A C 1
ATOM 1327 O O . SER A 1 180 ? -3.469 -11.757 -3.953 1.00 89.75 180 SER A O 1
ATOM 1329 N N . THR A 1 181 ? -2.797 -13.831 -4.521 1.00 84.56 181 THR A N 1
ATOM 1330 C CA . THR A 1 181 ? -2.996 -13.716 -5.967 1.00 84.56 181 THR A CA 1
ATOM 1331 C C . THR A 1 181 ? -4.148 -14.638 -6.389 1.00 84.56 181 THR A C 1
ATOM 1333 O O . THR A 1 181 ? -4.289 -15.750 -5.869 1.00 84.56 181 THR A O 1
ATOM 1336 N N . PRO A 1 182 ? -5.007 -14.231 -7.333 1.00 77.06 182 PRO A N 1
ATOM 1337 C CA . PRO A 1 182 ? -5.897 -15.147 -8.015 1.00 77.06 182 PRO A CA 1
ATOM 1338 C C . PRO A 1 182 ? -5.074 -16.079 -8.904 1.00 77.06 182 PRO A C 1
ATOM 1340 O O . PRO A 1 182 ? -3.972 -15.751 -9.334 1.00 77.06 182 PRO A O 1
ATOM 1343 N N . ARG A 1 183 ? -5.656 -17.238 -9.226 1.00 65.31 183 ARG A N 1
ATOM 1344 C CA . ARG A 1 183 ? -5.044 -18.283 -10.071 1.00 65.31 183 ARG A CA 1
ATOM 1345 C C . ARG A 1 183 ? -4.599 -17.831 -11.467 1.00 65.31 183 ARG A C 1
ATOM 1347 O O . ARG A 1 183 ? -3.951 -18.611 -12.146 1.00 65.31 183 ARG A O 1
ATOM 1354 N N . GLN A 1 184 ? -5.047 -16.664 -11.916 1.00 63.28 184 GLN A N 1
ATOM 1355 C CA . GLN A 1 184 ? -4.625 -16.025 -13.153 1.00 63.28 184 GLN A CA 1
ATOM 1356 C C . GLN A 1 184 ? -4.514 -14.536 -12.866 1.00 63.28 184 GLN A C 1
ATOM 1358 O O . GLN A 1 184 ? -5.504 -13.881 -12.528 1.00 63.28 184 GLN A O 1
ATOM 1363 N N . TRP A 1 185 ? -3.309 -14.006 -12.985 1.00 70.81 185 TRP A N 1
ATOM 1364 C CA . TRP A 1 185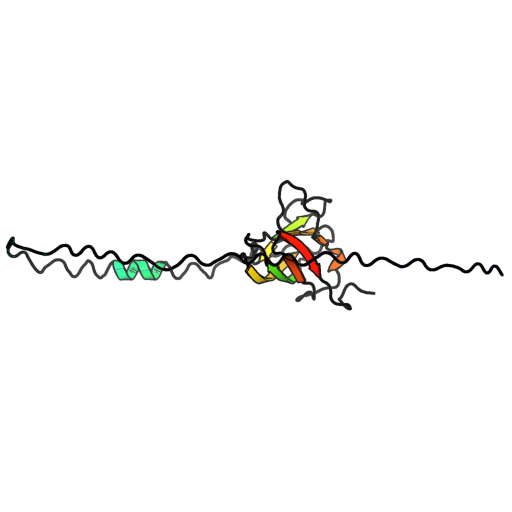 ? -3.034 -12.582 -12.866 1.00 70.81 185 TRP A CA 1
ATOM 1365 C C . TRP A 1 185 ? -1.909 -12.211 -13.826 1.00 70.81 185 TRP A C 1
ATOM 1367 O O . TRP A 1 185 ? -1.289 -13.087 -14.421 1.00 70.81 185 TRP A O 1
ATOM 1377 N N . CYS A 1 186 ? -1.652 -10.916 -14.011 1.00 66.62 186 CYS A N 1
ATOM 1378 C CA . CYS A 1 186 ? -0.817 -10.421 -15.109 1.00 66.62 186 CYS A CA 1
ATOM 1379 C C . CYS A 1 186 ? 0.652 -10.905 -15.082 1.00 66.62 186 CYS A C 1
ATOM 1381 O O . CYS A 1 186 ? 1.401 -10.571 -15.996 1.00 66.62 186 CYS A O 1
ATOM 1383 N N . GLY A 1 187 ? 1.069 -11.631 -14.038 1.00 54.66 187 GLY A N 1
ATOM 1384 C CA . GLY A 1 187 ? 2.392 -12.237 -13.886 1.00 54.66 187 GLY A CA 1
ATOM 1385 C C . GLY A 1 187 ? 2.464 -13.755 -14.123 1.00 54.66 187 GLY A C 1
ATOM 1386 O O . GLY A 1 187 ? 3.574 -14.280 -14.089 1.00 54.66 187 GLY A O 1
ATOM 1387 N N . ASP A 1 188 ? 1.346 -14.457 -14.358 1.00 48.59 188 ASP A N 1
ATOM 1388 C CA . ASP A 1 188 ? 1.381 -15.872 -14.769 1.00 48.59 188 ASP A CA 1
ATOM 1389 C C . ASP A 1 188 ? 1.679 -15.967 -16.280 1.00 48.59 188 ASP A C 1
ATOM 1391 O O . ASP A 1 188 ? 0.939 -15.365 -17.066 1.00 48.59 188 ASP A O 1
ATOM 1395 N N . PRO A 1 189 ? 2.748 -16.670 -16.706 1.00 48.47 189 PRO A N 1
ATOM 1396 C CA . PRO A 1 189 ? 2.955 -16.997 -18.116 1.00 48.47 189 PRO A CA 1
ATOM 1397 C C . PRO A 1 189 ? 1.877 -17.940 -18.671 1.00 48.47 189 PRO A C 1
ATOM 1399 O O . PRO A 1 189 ? 1.342 -18.778 -17.906 1.00 48.47 189 PRO A O 1
#

Radius of gyration: 30.57 Å; chains: 1; bounding box: 51×96×68 Å

pLDDT: mean 73.05, std 20.93, range [41.47, 97.88]